Protein AF-A0A0S8H672-F1 (afdb_monomer_lite)

Radius of gyration: 29.14 Å; chains: 1; bounding box: 76×79×80 Å

Structure (mmCIF, N/CA/C/O backbone):
data_AF-A0A0S8H672-F1
#
_entry.id   AF-A0A0S8H672-F1
#
loop_
_atom_site.group_PDB
_atom_site.id
_atom_site.type_symbol
_atom_site.label_atom_id
_atom_site.label_alt_id
_atom_site.label_comp_id
_atom_site.label_asym_id
_atom_site.label_entity_id
_atom_site.label_seq_id
_atom_site.pdbx_PDB_ins_code
_atom_site.Cartn_x
_atom_site.Cartn_y
_atom_site.Cartn_z
_atom_site.occupancy
_atom_site.B_iso_or_equiv
_atom_site.auth_seq_id
_atom_site.auth_comp_id
_atom_site.auth_asym_id
_atom_site.auth_atom_id
_atom_site.pdbx_PDB_model_num
ATOM 1 N N . MET A 1 1 ? 15.159 11.399 25.219 1.00 28.72 1 MET A N 1
ATOM 2 C CA . MET A 1 1 ? 16.149 10.477 24.614 1.00 28.72 1 MET A CA 1
ATOM 3 C C . MET A 1 1 ? 15.886 10.415 23.116 1.00 28.72 1 MET A C 1
ATOM 5 O O . MET A 1 1 ? 14.732 10.314 22.728 1.00 28.72 1 MET A O 1
ATOM 9 N N . ARG A 1 2 ? 16.930 10.600 22.300 1.00 25.08 2 ARG A N 1
ATOM 10 C CA . ARG A 1 2 ? 16.880 10.830 20.846 1.00 25.08 2 ARG A CA 1
ATOM 11 C C . ARG A 1 2 ? 16.118 9.716 20.105 1.00 25.08 2 ARG A C 1
ATOM 13 O O . ARG A 1 2 ? 16.640 8.618 19.956 1.00 25.08 2 ARG A O 1
ATOM 20 N N . MET A 1 3 ? 14.916 10.017 19.610 1.00 24.41 3 MET A N 1
ATOM 21 C CA . MET A 1 3 ? 14.228 9.222 18.587 1.00 24.41 3 MET A CA 1
ATOM 22 C C . MET A 1 3 ? 14.785 9.607 17.212 1.00 24.41 3 MET A C 1
ATOM 24 O O . MET A 1 3 ? 14.234 10.435 16.498 1.00 24.41 3 MET A O 1
ATOM 28 N N . GLN A 1 4 ? 15.927 9.026 16.864 1.00 28.67 4 GLN A N 1
ATOM 29 C CA . GLN A 1 4 ? 16.431 8.972 15.495 1.00 28.67 4 GLN A CA 1
ATOM 30 C C . GLN A 1 4 ? 16.804 7.519 15.235 1.00 28.67 4 GLN A C 1
ATOM 32 O O . GLN A 1 4 ? 17.829 7.059 15.732 1.00 28.67 4 GLN A O 1
ATOM 37 N N . LYS A 1 5 ? 15.898 6.819 14.542 1.00 26.94 5 LYS A N 1
ATOM 38 C CA . LYS A 1 5 ? 16.051 5.577 13.754 1.00 26.94 5 LYS A CA 1
ATOM 39 C C . LYS A 1 5 ? 14.657 4.971 13.547 1.00 26.94 5 LYS A C 1
ATOM 41 O O . LYS A 1 5 ? 14.319 3.920 14.072 1.00 26.94 5 LYS A O 1
ATOM 46 N N . ALA A 1 6 ? 13.826 5.697 12.804 1.00 26.77 6 ALA A N 1
ATOM 47 C CA . ALA A 1 6 ? 12.660 5.133 12.140 1.00 26.77 6 ALA A CA 1
ATOM 48 C C . ALA A 1 6 ? 13.137 4.645 10.764 1.00 26.77 6 ALA A C 1
ATOM 50 O O . ALA A 1 6 ? 13.127 5.408 9.804 1.00 26.77 6 ALA A O 1
ATOM 51 N N . SER A 1 7 ? 13.646 3.413 10.686 1.00 28.58 7 SER A N 1
ATOM 52 C CA . SER A 1 7 ? 14.199 2.854 9.438 1.00 28.58 7 SER A CA 1
ATOM 53 C C . SER A 1 7 ? 13.445 1.635 8.904 1.00 28.58 7 SER A C 1
ATOM 55 O O . SER A 1 7 ? 13.837 1.100 7.876 1.00 28.58 7 SER A O 1
ATOM 57 N N . SER A 1 8 ? 12.308 1.264 9.496 1.00 30.06 8 SER A N 1
ATOM 58 C CA . SER A 1 8 ? 11.594 0.029 9.116 1.00 30.06 8 SER A CA 1
ATOM 59 C C . SER A 1 8 ? 10.226 0.281 8.453 1.00 30.06 8 SER A C 1
ATOM 61 O O . SER A 1 8 ? 9.595 -0.644 7.959 1.00 30.06 8 SER A O 1
ATOM 63 N N . VAL A 1 9 ? 9.798 1.549 8.339 1.00 31.06 9 VAL A N 1
ATOM 64 C CA . VAL A 1 9 ? 8.603 1.978 7.564 1.00 31.06 9 VAL A CA 1
ATOM 65 C C . VAL A 1 9 ? 8.973 2.415 6.132 1.00 31.06 9 VAL A C 1
ATOM 67 O O . VAL A 1 9 ? 8.124 2.504 5.249 1.00 31.06 9 VAL A O 1
ATOM 70 N N . VAL A 1 10 ? 10.266 2.609 5.854 1.00 30.55 10 VAL A N 1
ATOM 71 C CA . VAL A 1 10 ? 10.772 3.044 4.539 1.00 30.55 10 VAL A CA 1
ATOM 72 C C . VAL A 1 10 ? 10.743 1.912 3.499 1.00 30.55 10 VAL A C 1
ATOM 74 O O . VAL A 1 10 ? 10.696 2.189 2.305 1.00 30.55 10 VAL A O 1
ATOM 77 N N . ALA A 1 11 ? 10.667 0.642 3.910 1.00 30.78 11 ALA A N 1
ATOM 78 C CA . ALA A 1 11 ? 10.618 -0.488 2.975 1.00 30.78 11 ALA A CA 1
ATOM 79 C C . ALA A 1 11 ? 9.324 -0.531 2.132 1.00 30.78 11 ALA A C 1
ATOM 81 O O . ALA A 1 11 ? 9.366 -0.932 0.972 1.00 30.78 11 ALA A O 1
ATOM 82 N N . LEU A 1 12 ? 8.194 -0.034 2.657 1.00 31.06 12 LEU A N 1
ATOM 83 C CA . LEU A 1 12 ? 6.953 0.101 1.878 1.00 31.06 12 LEU A CA 1
ATOM 84 C C . LEU A 1 12 ? 6.948 1.372 1.004 1.00 31.06 12 LEU A C 1
ATOM 86 O O . LEU A 1 12 ? 6.352 1.389 -0.072 1.00 31.06 12 LEU A O 1
ATOM 90 N N . ALA A 1 13 ? 7.662 2.420 1.433 1.00 31.25 13 ALA A N 1
ATOM 91 C CA . ALA A 1 13 ? 7.857 3.646 0.657 1.00 31.25 13 ALA A CA 1
ATOM 92 C C . ALA A 1 13 ? 8.843 3.452 -0.514 1.00 31.25 13 ALA A C 1
ATOM 94 O O . ALA A 1 13 ? 8.677 4.075 -1.560 1.00 31.25 13 ALA A O 1
ATOM 95 N N . LEU A 1 14 ? 9.813 2.537 -0.394 1.00 30.39 14 LEU A N 1
ATOM 96 C CA . LEU A 1 14 ? 10.769 2.198 -1.458 1.00 30.39 14 LEU A CA 1
ATOM 97 C C . LEU A 1 14 ? 10.121 1.484 -2.655 1.00 30.39 14 LEU A C 1
ATOM 99 O O . LEU A 1 14 ? 10.586 1.657 -3.777 1.00 30.39 14 LEU A O 1
ATOM 103 N N . LEU A 1 15 ? 9.002 0.781 -2.455 1.00 32.16 15 LEU A N 1
ATOM 104 C CA . LEU A 1 15 ? 8.189 0.245 -3.558 1.00 32.16 15 LEU A CA 1
ATOM 105 C C . LEU A 1 15 ? 7.311 1.315 -4.237 1.00 32.16 15 LEU A C 1
ATOM 107 O O . LEU A 1 15 ? 6.852 1.103 -5.355 1.00 32.16 15 LEU A O 1
ATOM 111 N N . CYS A 1 16 ? 7.117 2.481 -3.611 1.00 34.00 16 CYS A N 1
ATOM 112 C CA . CYS A 1 16 ? 6.387 3.618 -4.190 1.00 34.00 16 CYS A CA 1
ATOM 113 C C . CYS A 1 16 ? 7.306 4.693 -4.806 1.00 34.00 16 CYS A C 1
ATOM 115 O O . CYS A 1 16 ? 6.814 5.595 -5.476 1.00 34.00 16 CYS A O 1
ATOM 117 N N . GLY A 1 17 ? 8.622 4.624 -4.574 1.00 28.02 17 GLY A N 1
ATOM 118 C CA . GLY A 1 17 ? 9.582 5.677 -4.928 1.00 28.02 17 GLY A CA 1
ATOM 119 C C . GLY A 1 17 ? 10.300 5.527 -6.274 1.00 28.02 17 GLY A C 1
ATOM 120 O O . GLY A 1 17 ? 11.061 6.414 -6.640 1.00 28.02 17 GLY A O 1
ATOM 121 N N . LEU A 1 18 ? 10.076 4.452 -7.038 1.00 29.38 18 LEU A N 1
ATOM 122 C CA . LEU A 1 18 ? 10.792 4.193 -8.302 1.00 29.38 18 LEU A CA 1
ATOM 123 C C . LEU A 1 18 ? 10.146 4.824 -9.555 1.00 29.38 18 LEU A C 1
ATOM 125 O O . LEU A 1 18 ? 10.387 4.370 -10.669 1.00 29.38 18 LEU A O 1
ATOM 129 N N . ALA A 1 19 ? 9.359 5.892 -9.390 1.00 28.72 19 ALA A N 1
ATOM 130 C CA . ALA A 1 19 ? 8.802 6.674 -10.503 1.00 28.72 19 ALA A CA 1
ATOM 131 C C . ALA A 1 19 ? 9.090 8.191 -10.418 1.00 28.72 19 ALA A C 1
ATOM 133 O O . ALA A 1 19 ? 8.536 8.962 -11.197 1.00 28.72 19 ALA A O 1
ATOM 134 N N . GLY A 1 20 ? 9.958 8.634 -9.500 1.00 25.09 20 GLY A N 1
ATOM 135 C CA . GLY A 1 20 ? 10.410 10.027 -9.412 1.00 25.09 20 GLY A CA 1
ATOM 136 C C . GLY A 1 20 ? 11.846 10.168 -9.906 1.00 25.09 20 GLY A C 1
ATOM 137 O O . GLY A 1 20 ? 12.771 9.738 -9.221 1.00 25.09 20 GLY A O 1
ATOM 138 N N . GLY A 1 21 ? 12.028 10.745 -11.094 1.00 28.02 21 GLY A N 1
ATOM 139 C CA . GLY A 1 21 ? 13.338 11.014 -11.682 1.00 28.02 21 GLY A CA 1
ATOM 140 C C . GLY A 1 21 ? 14.219 11.873 -10.772 1.00 28.02 21 GLY A C 1
ATOM 141 O O . GLY A 1 21 ? 13.810 12.938 -10.316 1.00 28.02 21 GLY A O 1
ATOM 142 N N . GLN A 1 22 ? 15.441 11.404 -10.526 1.00 27.23 22 GLN A N 1
ATOM 143 C CA . GLN A 1 22 ? 16.529 12.246 -10.052 1.00 27.23 22 GLN A CA 1
ATOM 144 C C . GLN A 1 22 ? 17.250 12.827 -11.267 1.00 27.23 22 GLN A C 1
ATOM 146 O O . GLN A 1 22 ? 18.021 12.138 -11.934 1.00 27.23 22 GLN A O 1
ATOM 151 N N . ASP A 1 23 ? 16.999 14.111 -11.516 1.00 29.48 23 ASP A N 1
ATOM 152 C CA . ASP A 1 23 ? 17.956 15.005 -12.158 1.00 29.48 23 ASP A CA 1
ATOM 153 C C . ASP A 1 23 ? 19.240 15.018 -11.318 1.00 29.48 23 ASP A C 1
ATOM 155 O O . ASP A 1 23 ? 19.318 15.653 -10.265 1.00 29.48 23 ASP A O 1
ATOM 159 N N . SER A 1 24 ? 20.264 14.303 -11.772 1.00 27.77 24 SER A N 1
ATOM 160 C CA . SER A 1 24 ? 21.638 14.495 -11.313 1.00 27.77 24 SER A CA 1
ATOM 161 C C . SER A 1 24 ? 22.347 15.437 -12.282 1.00 27.77 24 SER A C 1
ATOM 163 O O . SER A 1 24 ? 23.040 15.007 -13.205 1.00 27.77 24 SER A O 1
ATOM 165 N N . GLY A 1 25 ? 22.130 16.735 -12.074 1.00 24.47 25 GLY A N 1
ATOM 166 C CA . GLY A 1 25 ? 22.915 17.804 -12.674 1.00 24.47 25 GLY A CA 1
ATOM 167 C C . GLY A 1 25 ? 24.173 18.106 -11.853 1.00 24.47 25 GLY A C 1
ATOM 168 O O . GLY A 1 25 ? 24.084 18.429 -10.673 1.00 24.47 25 GLY A O 1
ATOM 169 N N . SER A 1 26 ? 25.315 18.066 -12.542 1.00 27.11 26 SER A N 1
ATOM 170 C CA . SER A 1 26 ? 26.520 18.881 -12.314 1.00 27.11 26 SER A CA 1
ATOM 171 C C . SER A 1 26 ? 27.453 18.553 -11.136 1.00 27.11 26 SER A C 1
ATOM 173 O O . SER A 1 26 ? 27.252 18.985 -10.005 1.00 27.11 26 SER A O 1
ATOM 175 N N . ALA A 1 27 ? 28.608 17.969 -11.477 1.00 25.80 27 ALA A N 1
ATOM 176 C CA . ALA A 1 27 ? 29.898 18.315 -10.873 1.00 25.80 27 ALA A CA 1
ATOM 177 C C . ALA A 1 27 ? 30.955 18.518 -11.995 1.00 25.80 27 ALA A C 1
ATOM 179 O O . ALA A 1 27 ? 30.820 17.896 -13.051 1.00 25.80 27 ALA A O 1
ATOM 180 N N . PRO A 1 28 ? 31.939 19.427 -11.822 1.00 30.47 28 PRO A N 1
ATOM 181 C CA . PRO A 1 28 ? 32.662 20.104 -12.911 1.00 30.47 28 PRO A CA 1
ATOM 182 C C . PRO A 1 28 ? 33.992 19.416 -13.314 1.00 30.47 28 PRO A C 1
ATOM 184 O O . PRO A 1 28 ? 34.396 18.452 -12.663 1.00 30.47 28 PRO A O 1
ATOM 187 N N . PRO A 1 29 ? 34.673 19.879 -14.391 1.00 33.38 29 PRO A N 1
ATOM 188 C CA . PRO A 1 29 ? 35.796 19.175 -15.013 1.00 33.38 29 PRO A CA 1
ATOM 189 C C . PRO A 1 29 ? 37.156 19.577 -14.416 1.00 33.38 29 PRO A C 1
ATOM 191 O O . PRO A 1 29 ? 37.365 20.739 -14.077 1.00 33.38 29 PRO A O 1
ATOM 194 N N . GLY A 1 30 ? 38.104 18.636 -14.360 1.00 24.89 30 GLY A N 1
ATOM 195 C CA . GLY A 1 30 ? 39.499 18.926 -14.015 1.00 24.89 30 GLY A CA 1
ATOM 196 C C . GLY A 1 30 ? 40.423 17.700 -14.008 1.00 24.89 30 GLY A C 1
ATOM 197 O O . GLY A 1 30 ? 40.292 16.843 -13.147 1.00 24.89 30 GLY A O 1
ATOM 198 N N . GLU A 1 31 ? 41.352 17.692 -14.970 1.00 24.94 31 GLU A N 1
ATOM 199 C CA . GLU A 1 31 ? 42.704 17.091 -14.978 1.00 24.94 31 GLU A CA 1
ATOM 200 C C . GLU A 1 31 ? 42.960 15.560 -15.009 1.00 24.94 31 GLU A C 1
ATOM 202 O O . GLU A 1 31 ? 42.939 14.834 -14.021 1.00 24.94 31 GLU A O 1
ATOM 207 N N . VAL A 1 32 ? 43.301 15.136 -16.235 1.00 32.47 32 VAL A N 1
ATOM 208 C CA . VAL A 1 32 ? 44.348 14.203 -16.716 1.00 32.47 32 VAL A CA 1
ATOM 209 C C . VAL A 1 32 ? 45.431 13.794 -15.689 1.00 32.47 32 VAL A C 1
ATOM 211 O O . VAL A 1 32 ? 46.043 14.665 -15.089 1.00 32.47 32 VAL A O 1
ATOM 214 N N . ASP A 1 33 ? 45.798 12.505 -15.577 1.00 29.14 33 ASP A N 1
ATOM 215 C CA . ASP A 1 33 ? 46.875 11.907 -16.394 1.00 29.14 33 ASP A CA 1
ATOM 216 C C . ASP A 1 33 ? 47.097 10.385 -16.170 1.00 29.14 33 ASP A C 1
ATOM 218 O O . ASP A 1 33 ? 46.909 9.843 -15.086 1.00 29.14 33 ASP A O 1
ATOM 222 N N . ARG A 1 34 ? 47.501 9.735 -17.272 1.00 30.12 34 ARG A N 1
ATOM 223 C CA . ARG A 1 34 ? 48.194 8.442 -17.497 1.00 30.12 34 ARG A CA 1
ATOM 224 C C . ARG A 1 34 ? 48.253 7.352 -16.410 1.00 30.12 34 ARG A C 1
ATOM 226 O O . ARG A 1 34 ? 48.896 7.523 -15.388 1.00 30.12 34 ARG A O 1
ATOM 233 N N . LEU A 1 35 ? 47.898 6.126 -16.825 1.00 26.47 35 LEU A N 1
ATOM 234 C CA . LEU A 1 35 ? 48.837 4.987 -16.912 1.00 26.47 35 LEU A CA 1
ATOM 235 C C . LEU A 1 35 ? 48.327 3.947 -17.935 1.00 26.47 35 LEU A C 1
ATOM 237 O O . LEU A 1 35 ? 47.276 3.334 -17.769 1.00 26.47 35 LEU A O 1
ATOM 241 N N . SER A 1 36 ? 49.093 3.765 -19.013 1.00 31.73 36 SER A N 1
ATOM 242 C CA . SER A 1 36 ? 48.968 2.650 -19.961 1.00 31.73 36 SER A CA 1
ATOM 243 C C . SER A 1 36 ? 49.728 1.436 -19.437 1.00 31.73 36 SER A C 1
ATOM 245 O O . SER A 1 36 ? 50.898 1.587 -19.102 1.00 31.73 36 SER A O 1
ATOM 247 N N . ALA A 1 37 ? 49.124 0.244 -19.477 1.00 25.58 37 ALA A N 1
ATOM 248 C CA . ALA A 1 37 ? 49.818 -1.004 -19.819 1.00 25.58 37 ALA A CA 1
ATOM 249 C C . ALA A 1 37 ? 48.833 -2.180 -19.962 1.00 25.58 37 ALA A C 1
ATOM 251 O O . ALA A 1 37 ? 48.172 -2.573 -19.010 1.00 25.58 37 ALA A O 1
ATOM 252 N N . GLY A 1 38 ? 48.805 -2.768 -21.161 1.00 28.16 38 GLY A N 1
ATOM 253 C CA . GLY A 1 38 ? 48.769 -4.221 -21.354 1.00 28.16 38 GLY A CA 1
ATOM 254 C C . GLY A 1 38 ? 47.639 -5.017 -20.702 1.00 28.16 38 GLY A C 1
ATOM 255 O O . GLY A 1 38 ? 47.850 -5.706 -19.713 1.00 28.16 38 GLY A O 1
ATOM 256 N N . GLY A 1 39 ? 46.485 -5.060 -21.359 1.00 23.67 39 GLY A N 1
ATOM 257 C CA . GLY A 1 39 ? 45.482 -6.086 -21.105 1.00 23.67 39 GLY A CA 1
ATOM 258 C C . GLY A 1 39 ? 44.411 -6.034 -22.176 1.00 23.67 39 GLY A C 1
ATOM 259 O O . GLY A 1 39 ? 43.498 -5.221 -22.088 1.00 23.67 39 GLY A O 1
ATOM 260 N N . ARG A 1 40 ? 44.519 -6.882 -23.210 1.00 29.31 40 ARG A N 1
ATOM 261 C CA . ARG A 1 40 ? 43.360 -7.182 -24.064 1.00 29.31 40 ARG A CA 1
ATOM 262 C C . ARG A 1 40 ? 42.217 -7.572 -23.119 1.00 29.31 40 ARG A C 1
ATOM 264 O O . ARG A 1 40 ? 42.432 -8.506 -22.343 1.00 29.31 40 ARG A O 1
ATOM 271 N N . PRO A 1 41 ? 41.045 -6.913 -23.147 1.00 30.88 41 PRO A N 1
ATOM 272 C CA . PRO A 1 41 ? 39.914 -7.419 -22.398 1.00 30.88 41 PRO A CA 1
ATOM 273 C C . PRO A 1 41 ? 39.587 -8.775 -23.013 1.00 30.88 41 PRO A C 1
ATOM 275 O O . PRO A 1 41 ? 39.188 -8.868 -24.174 1.00 30.88 41 PRO A O 1
ATOM 278 N N . GLN A 1 42 ? 39.864 -9.838 -22.257 1.00 30.09 42 GLN A N 1
ATOM 279 C CA . GLN A 1 42 ? 39.342 -11.153 -22.568 1.00 30.09 42 GLN A CA 1
ATOM 280 C C . GLN A 1 42 ? 37.836 -10.987 -22.731 1.00 30.09 42 GLN A C 1
ATOM 282 O O . GLN A 1 42 ? 37.160 -10.426 -21.868 1.00 30.09 42 GLN A O 1
ATOM 287 N N . SER A 1 43 ? 37.348 -11.419 -23.882 1.00 35.69 43 SER A N 1
ATOM 288 C CA . SER A 1 43 ? 35.945 -11.533 -24.224 1.00 35.69 43 SER A CA 1
ATOM 289 C C . SER A 1 43 ? 35.261 -12.425 -23.189 1.00 35.69 43 SER A C 1
ATOM 291 O O . SER A 1 43 ? 35.202 -13.644 -23.328 1.00 35.69 43 SER A O 1
ATOM 293 N N . ALA A 1 44 ? 34.756 -11.809 -22.120 1.00 30.22 44 ALA A N 1
ATOM 294 C CA . ALA A 1 44 ? 33.753 -12.427 -21.275 1.00 30.22 44 ALA A CA 1
ATOM 295 C C . ALA A 1 44 ? 32.525 -12.716 -22.158 1.00 30.22 44 ALA A C 1
ATOM 297 O O . ALA A 1 44 ? 32.170 -11.875 -22.992 1.00 30.22 44 ALA A O 1
ATOM 298 N N . PRO A 1 45 ? 31.879 -13.886 -22.029 1.00 36.41 45 PRO A N 1
ATOM 299 C CA . PRO A 1 45 ? 30.733 -14.221 -22.859 1.00 36.41 45 PRO A CA 1
ATOM 300 C C . PRO A 1 45 ? 29.618 -13.196 -22.616 1.00 36.41 45 PRO A C 1
ATOM 302 O O . PRO A 1 45 ? 29.119 -13.038 -21.503 1.00 36.41 45 PRO A O 1
ATOM 305 N N . ALA A 1 46 ? 29.240 -12.483 -23.677 1.00 45.28 46 ALA A N 1
ATOM 306 C CA . ALA A 1 46 ? 28.305 -11.359 -23.675 1.00 45.28 46 ALA A CA 1
ATOM 307 C C . ALA A 1 46 ? 26.824 -11.766 -23.482 1.00 45.28 46 ALA A C 1
ATOM 309 O O . ALA A 1 46 ? 25.934 -11.143 -24.053 1.00 45.28 46 ALA A O 1
ATOM 310 N N . SER A 1 47 ? 26.529 -12.800 -22.688 1.00 45.53 47 SER A N 1
ATOM 311 C CA . SER A 1 47 ? 25.169 -13.347 -22.541 1.00 45.53 47 SER A CA 1
ATOM 312 C C . SER A 1 47 ? 24.576 -13.296 -21.128 1.00 45.53 47 SER A C 1
ATOM 314 O O . SER A 1 47 ? 23.401 -13.608 -20.970 1.00 45.53 47 SER A O 1
ATOM 316 N N . GLN A 1 48 ? 25.315 -12.873 -20.093 1.00 47.91 48 GLN A N 1
ATOM 317 C CA . GLN A 1 48 ? 24.831 -12.962 -18.700 1.00 47.91 48 GLN A CA 1
ATOM 318 C C . GLN A 1 48 ? 24.290 -11.696 -17.992 1.00 47.91 48 GLN A C 1
ATOM 320 O O . GLN A 1 48 ? 23.555 -11.881 -17.020 1.00 47.91 48 GLN A O 1
ATOM 325 N N . PRO A 1 49 ? 24.534 -10.432 -18.406 1.00 60.66 49 PRO A N 1
ATOM 326 C CA . PRO A 1 49 ? 24.036 -9.294 -17.622 1.00 60.66 49 PRO A CA 1
ATOM 327 C C . PRO A 1 49 ? 22.505 -9.150 -17.672 1.00 60.66 49 PRO A C 1
ATOM 329 O O . PRO A 1 49 ? 21.900 -8.688 -16.708 1.00 60.66 49 PRO A O 1
ATOM 332 N N . TRP A 1 50 ? 21.869 -9.597 -18.759 1.00 59.53 50 TRP A N 1
ATOM 333 C CA . TRP A 1 50 ? 20.424 -9.453 -18.965 1.00 59.53 50 TRP A CA 1
ATOM 334 C C . TRP A 1 50 ? 19.606 -10.533 -18.252 1.00 59.53 50 TRP A C 1
ATOM 336 O O . TRP A 1 50 ? 18.624 -10.202 -17.597 1.00 59.53 50 TRP A O 1
ATOM 346 N N . ALA A 1 51 ? 20.034 -11.799 -18.283 1.00 65.69 51 ALA A N 1
ATOM 347 C CA . ALA A 1 51 ? 19.362 -12.868 -17.538 1.00 65.69 51 ALA A CA 1
ATOM 348 C C . ALA A 1 51 ? 19.403 -12.619 -16.018 1.00 65.69 51 ALA A C 1
ATOM 350 O O . ALA A 1 51 ? 18.388 -12.756 -15.341 1.00 65.69 51 ALA A O 1
ATOM 351 N N . ALA A 1 52 ? 20.538 -12.146 -15.489 1.00 70.31 52 ALA A N 1
ATOM 352 C CA . ALA A 1 52 ? 20.656 -11.786 -14.077 1.00 70.31 52 ALA A CA 1
ATOM 353 C C . ALA A 1 52 ? 19.793 -10.565 -13.698 1.00 70.31 52 ALA A C 1
ATOM 355 O O . ALA A 1 52 ? 19.192 -10.542 -12.625 1.00 70.31 52 ALA A O 1
ATOM 356 N N . ALA A 1 53 ? 19.697 -9.556 -14.574 1.00 66.81 53 ALA A N 1
ATOM 357 C CA . ALA A 1 53 ? 18.813 -8.406 -14.367 1.00 66.81 53 ALA A CA 1
ATOM 358 C C . ALA A 1 53 ? 17.328 -8.805 -14.402 1.00 66.81 53 ALA A C 1
ATOM 360 O O . ALA A 1 53 ? 16.555 -8.342 -13.562 1.00 66.81 53 ALA A O 1
ATOM 361 N N . ARG A 1 54 ? 16.948 -9.708 -15.318 1.00 70.56 54 ARG A N 1
ATOM 362 C CA . ARG A 1 54 ? 15.614 -10.312 -15.389 1.00 70.56 54 ARG A CA 1
ATOM 363 C C . ARG A 1 54 ? 15.267 -11.033 -14.095 1.00 70.56 54 ARG A C 1
ATOM 365 O O . ARG A 1 54 ? 14.229 -10.754 -13.505 1.00 70.56 54 ARG A O 1
ATOM 372 N N . ASP A 1 55 ? 16.130 -11.944 -13.660 1.00 74.38 55 ASP A N 1
ATOM 373 C CA . ASP A 1 55 ? 15.870 -12.780 -12.491 1.00 74.38 55 ASP A CA 1
ATOM 374 C C . ASP A 1 55 ? 15.782 -11.924 -11.223 1.00 74.38 55 ASP A C 1
ATOM 376 O O . ASP A 1 55 ? 14.883 -12.124 -10.414 1.00 74.38 55 ASP A O 1
ATOM 380 N N . LYS A 1 56 ? 16.615 -10.882 -11.111 1.00 73.81 56 LYS A N 1
ATOM 381 C CA . LYS A 1 56 ? 16.538 -9.899 -10.023 1.00 73.81 56 LYS A CA 1
ATOM 382 C C . LYS A 1 56 ? 15.248 -9.074 -10.052 1.00 73.81 56 LYS A C 1
ATOM 384 O O . LYS A 1 56 ? 14.658 -8.835 -9.001 1.00 73.81 56 LYS A O 1
ATOM 389 N N . LEU A 1 57 ? 14.797 -8.635 -11.230 1.00 70.62 57 LEU A N 1
ATOM 390 C CA . LEU A 1 57 ? 13.524 -7.921 -11.381 1.00 70.62 57 LEU A CA 1
ATOM 391 C C . LEU A 1 57 ? 12.346 -8.822 -10.984 1.00 70.62 57 LEU A C 1
ATOM 393 O O . LEU A 1 57 ? 11.470 -8.399 -10.230 1.00 70.62 57 LEU A O 1
ATOM 397 N N . LEU A 1 58 ? 12.342 -10.071 -11.457 1.00 71.81 58 LEU A N 1
ATOM 398 C CA . LEU A 1 58 ? 11.317 -11.053 -11.115 1.00 71.81 58 LEU A CA 1
ATOM 399 C C . LEU A 1 58 ? 11.336 -11.379 -9.624 1.00 71.81 58 LEU A C 1
ATOM 401 O O . LEU A 1 58 ? 10.272 -11.408 -9.019 1.00 71.81 58 LEU A O 1
ATOM 405 N N . GLU A 1 59 ? 12.505 -11.556 -9.009 1.00 78.25 59 GLU A N 1
ATOM 406 C CA . GLU A 1 59 ? 12.642 -11.764 -7.565 1.00 78.25 59 GLU A CA 1
ATOM 407 C C . GLU A 1 59 ? 12.033 -10.593 -6.780 1.00 78.25 59 GLU A C 1
ATOM 409 O O . GLU A 1 59 ? 11.173 -10.805 -5.926 1.00 78.25 59 GLU A O 1
ATOM 414 N N . GLN A 1 60 ? 12.402 -9.351 -7.115 1.00 69.31 60 GLN A N 1
ATOM 415 C CA . GLN A 1 60 ? 11.908 -8.151 -6.430 1.00 69.31 60 GLN A CA 1
ATOM 416 C C . GLN A 1 60 ? 10.391 -7.979 -6.548 1.00 69.31 60 GLN A C 1
ATOM 418 O O . GLN A 1 60 ? 9.730 -7.631 -5.568 1.00 69.31 60 GLN A O 1
ATOM 423 N N . LEU A 1 61 ? 9.831 -8.236 -7.730 1.00 67.06 61 LEU A N 1
ATOM 424 C CA . LEU A 1 61 ? 8.393 -8.127 -7.960 1.00 67.06 61 LEU A CA 1
ATOM 425 C C . LEU A 1 61 ? 7.627 -9.311 -7.346 1.00 67.06 61 LEU A C 1
ATOM 427 O O . LEU A 1 61 ? 6.503 -9.138 -6.881 1.00 67.06 61 LEU A O 1
ATOM 431 N N . SER A 1 62 ? 8.235 -10.497 -7.260 1.00 68.62 62 SER A N 1
ATOM 432 C CA . SER A 1 62 ? 7.582 -11.711 -6.749 1.00 68.62 62 SER A CA 1
ATOM 433 C C . SER A 1 62 ? 7.285 -11.670 -5.252 1.00 68.62 62 SER A C 1
ATOM 435 O O . SER A 1 62 ? 6.322 -12.302 -4.820 1.00 68.62 62 SER A O 1
ATOM 437 N N . LEU A 1 63 ? 8.031 -10.890 -4.462 1.00 65.56 63 LEU A N 1
ATOM 438 C CA . LEU A 1 63 ? 7.856 -10.798 -3.001 1.00 65.56 63 LEU A CA 1
ATOM 439 C C . LEU A 1 63 ? 6.455 -10.326 -2.566 1.00 65.56 63 LEU A C 1
ATOM 441 O O . LEU A 1 63 ? 6.043 -10.583 -1.436 1.00 65.56 63 LEU A O 1
ATOM 445 N N . SER A 1 64 ? 5.709 -9.670 -3.458 1.00 65.38 64 SER A N 1
ATOM 446 C CA . SER A 1 64 ? 4.388 -9.105 -3.153 1.00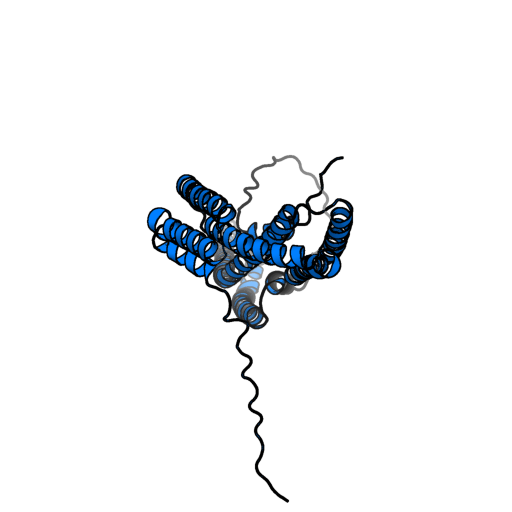 65.38 64 SER A CA 1
ATOM 447 C C . SER A 1 64 ? 3.242 -9.725 -3.962 1.00 65.38 64 SER A C 1
ATOM 449 O O . SER A 1 64 ? 2.080 -9.535 -3.605 1.00 65.38 64 SER A O 1
ATOM 451 N N . LEU A 1 65 ? 3.530 -10.518 -4.997 1.00 69.69 65 LEU A N 1
ATOM 452 C CA . LEU A 1 65 ? 2.533 -11.037 -5.946 1.00 69.69 65 LEU A CA 1
ATOM 453 C C . LEU A 1 65 ? 2.033 -12.446 -5.586 1.00 69.69 65 LEU A C 1
ATOM 455 O O . LEU A 1 65 ? 2.634 -13.131 -4.755 1.00 69.69 65 LEU A O 1
ATOM 459 N N . THR A 1 66 ? 0.898 -12.867 -6.154 1.00 72.62 66 THR A N 1
ATOM 460 C CA . THR A 1 66 ? 0.443 -14.274 -6.090 1.00 72.62 66 THR A CA 1
ATOM 461 C C . THR A 1 66 ? 1.202 -15.142 -7.104 1.00 72.62 66 THR A C 1
ATOM 463 O O . THR A 1 66 ? 1.744 -14.594 -8.066 1.00 72.62 66 THR A O 1
ATOM 466 N N . PRO A 1 67 ? 1.234 -16.480 -6.951 1.00 77.06 67 PRO A N 1
ATOM 467 C CA . PRO A 1 67 ? 1.885 -17.368 -7.920 1.00 77.06 67 PRO A CA 1
ATOM 468 C C . PRO A 1 67 ? 1.387 -17.180 -9.364 1.00 77.06 67 PRO A C 1
ATOM 470 O O . PRO A 1 67 ? 2.180 -17.177 -10.303 1.00 77.06 67 PRO A O 1
ATOM 473 N N . GLU A 1 68 ? 0.088 -16.950 -9.555 1.00 74.50 68 GLU A N 1
ATOM 474 C CA . GLU A 1 68 ? -0.514 -16.712 -10.872 1.00 74.50 68 GLU A CA 1
ATOM 475 C C . GLU A 1 68 ? -0.041 -15.385 -11.474 1.00 74.50 68 GLU A C 1
ATOM 477 O O . GLU A 1 68 ? 0.316 -15.317 -12.651 1.00 74.50 68 GLU A O 1
ATOM 482 N N . GLN A 1 69 ? 0.013 -14.330 -10.658 1.00 72.06 69 GLN A N 1
ATOM 483 C CA . GLN A 1 69 ? 0.512 -13.020 -11.073 1.00 72.06 69 GLN A CA 1
ATOM 484 C C . GLN A 1 69 ? 2.010 -13.064 -11.391 1.00 72.06 69 GLN A C 1
ATOM 486 O O . GLN A 1 69 ? 2.450 -12.455 -12.364 1.00 72.06 69 GLN A O 1
ATOM 491 N N . GLN A 1 70 ? 2.791 -13.820 -10.615 1.00 75.12 70 GLN A N 1
ATOM 492 C CA . GLN A 1 70 ? 4.206 -14.067 -10.891 1.00 75.12 70 GLN A CA 1
ATOM 493 C C . GLN A 1 70 ? 4.391 -14.786 -12.231 1.00 75.12 70 GLN A C 1
ATOM 495 O O . GLN A 1 70 ? 5.261 -14.402 -13.009 1.00 75.12 70 GLN A O 1
ATOM 500 N N . ALA A 1 71 ? 3.564 -15.792 -12.534 1.00 81.12 71 ALA A N 1
ATOM 501 C CA . ALA A 1 71 ? 3.625 -16.515 -13.802 1.00 81.12 71 ALA A CA 1
ATOM 502 C C . ALA A 1 71 ? 3.293 -15.612 -15.002 1.00 81.12 71 ALA A C 1
ATOM 504 O O . ALA A 1 71 ? 4.021 -15.626 -15.996 1.00 81.12 71 ALA A O 1
ATOM 505 N N . GLN A 1 72 ? 2.245 -14.790 -14.895 1.00 75.88 72 GLN A N 1
ATOM 506 C CA . GLN A 1 72 ? 1.874 -13.819 -15.931 1.00 75.88 72 GLN A CA 1
ATOM 507 C C . GLN A 1 72 ? 2.969 -12.771 -16.151 1.00 75.88 72 GLN A C 1
ATOM 509 O O . GLN A 1 72 ? 3.382 -12.527 -17.285 1.00 75.88 72 GLN A O 1
ATOM 514 N N . LEU A 1 73 ? 3.485 -12.190 -15.066 1.00 75.69 73 LEU A N 1
ATOM 515 C CA . LEU A 1 73 ? 4.589 -11.239 -15.112 1.00 75.69 73 LEU A CA 1
ATOM 516 C C . LEU A 1 73 ? 5.831 -11.862 -15.760 1.00 75.69 73 LEU A C 1
ATOM 518 O O . LEU A 1 73 ? 6.453 -11.246 -16.622 1.00 75.69 73 LEU A O 1
ATOM 522 N N . ARG A 1 74 ? 6.170 -13.096 -15.379 1.00 82.56 74 ARG A N 1
ATOM 523 C CA . ARG A 1 74 ? 7.308 -13.826 -15.936 1.00 82.56 74 ARG A CA 1
ATOM 524 C C . ARG A 1 74 ? 7.168 -14.037 -17.437 1.00 82.56 74 ARG A C 1
ATOM 526 O O . ARG A 1 74 ? 8.112 -13.738 -18.153 1.00 82.56 74 ARG A O 1
ATOM 533 N N . GLN A 1 75 ? 6.005 -14.476 -17.918 1.00 82.69 75 GLN A N 1
ATOM 534 C CA . GLN A 1 75 ? 5.761 -14.644 -19.355 1.00 82.69 75 GLN A CA 1
ATOM 535 C C . GLN A 1 75 ? 5.925 -13.332 -20.129 1.00 82.69 75 GLN A C 1
ATOM 537 O O . GLN A 1 75 ? 6.551 -13.316 -21.187 1.00 82.69 75 GLN A O 1
ATOM 542 N N . LEU A 1 76 ? 5.391 -12.230 -19.594 1.00 74.25 76 LEU A N 1
ATOM 543 C CA . LEU A 1 76 ? 5.499 -10.912 -20.220 1.00 74.25 76 LEU A CA 1
ATOM 544 C C . LEU A 1 76 ? 6.952 -10.445 -20.282 1.00 74.25 76 LEU A C 1
ATOM 546 O O . LEU A 1 76 ? 7.419 -10.031 -21.339 1.00 74.25 76 LEU A O 1
ATOM 550 N N . VAL A 1 77 ? 7.678 -10.554 -19.170 1.00 79.00 77 VAL A N 1
ATOM 551 C CA . VAL A 1 77 ? 9.095 -10.198 -19.108 1.00 79.00 77 VAL A CA 1
ATOM 552 C C . VAL A 1 77 ? 9.903 -11.096 -20.052 1.00 79.00 77 VAL A C 1
ATOM 554 O O . VAL A 1 77 ? 10.628 -10.575 -20.893 1.00 79.00 77 VAL A O 1
ATOM 557 N N . ASP A 1 78 ? 9.736 -12.419 -20.005 1.00 83.25 78 ASP A N 1
ATOM 558 C CA . ASP A 1 78 ? 10.462 -13.362 -20.866 1.00 83.25 78 ASP A CA 1
ATOM 559 C C . ASP A 1 78 ? 10.247 -13.066 -22.363 1.00 83.25 78 ASP A C 1
ATOM 561 O O . ASP A 1 78 ? 11.215 -13.055 -23.123 1.00 83.25 78 ASP A O 1
ATOM 565 N N . ALA A 1 79 ? 9.021 -12.738 -22.789 1.00 82.12 79 ALA A N 1
ATOM 566 C CA . ALA A 1 79 ? 8.732 -12.384 -24.182 1.00 82.12 79 ALA A CA 1
ATOM 567 C C . ALA A 1 79 ? 9.485 -11.120 -24.643 1.00 82.12 79 ALA A C 1
ATOM 569 O O . ALA A 1 79 ? 10.044 -11.088 -25.742 1.00 82.12 79 ALA A O 1
ATOM 570 N N . GLN A 1 80 ? 9.541 -10.089 -23.795 1.00 76.62 80 GLN A N 1
ATOM 571 C CA . GLN A 1 80 ? 10.273 -8.853 -24.091 1.00 76.62 80 GLN A CA 1
ATOM 572 C C . GLN A 1 80 ? 11.792 -9.094 -24.118 1.00 76.62 80 GLN A C 1
ATOM 574 O O . GLN A 1 80 ? 12.495 -8.618 -25.010 1.00 76.62 80 GLN A O 1
ATOM 579 N N . TYR A 1 81 ? 12.309 -9.905 -23.194 1.00 78.19 81 TYR A N 1
ATOM 580 C CA . TYR A 1 81 ? 13.724 -10.277 -23.180 1.00 78.19 81 TYR A CA 1
ATOM 581 C C . TYR A 1 81 ? 14.119 -11.106 -24.407 1.00 78.19 81 TYR A C 1
ATOM 583 O O . TYR A 1 81 ? 15.171 -10.863 -24.998 1.00 78.19 81 TYR A O 1
ATOM 591 N N . GLN A 1 82 ? 13.261 -12.022 -24.855 1.00 84.19 82 GLN A N 1
ATOM 592 C CA . GLN A 1 82 ? 13.504 -12.795 -26.069 1.00 84.19 82 GLN A CA 1
ATOM 593 C C . GLN A 1 82 ? 13.585 -11.896 -27.315 1.00 84.19 82 GLN A C 1
ATOM 595 O O . GLN A 1 82 ? 14.414 -12.135 -28.194 1.00 84.19 82 GLN A O 1
ATOM 600 N N . ALA A 1 83 ? 12.785 -10.826 -27.386 1.00 80.44 83 ALA A N 1
ATOM 601 C CA . ALA A 1 83 ? 12.885 -9.837 -28.460 1.00 80.44 83 ALA A CA 1
ATOM 602 C C . ALA A 1 83 ? 14.242 -9.103 -28.452 1.00 80.44 83 ALA A C 1
ATOM 604 O O . ALA A 1 83 ? 14.848 -8.921 -29.511 1.00 80.44 83 ALA A O 1
ATOM 605 N N . ALA A 1 84 ? 14.755 -8.746 -27.269 1.00 79.88 84 ALA A N 1
ATOM 606 C CA . ALA A 1 84 ? 16.082 -8.147 -27.118 1.00 79.88 84 ALA A CA 1
ATOM 607 C C . ALA A 1 84 ? 17.203 -9.107 -27.548 1.00 79.88 84 ALA A C 1
ATOM 609 O O . ALA A 1 84 ? 18.097 -8.723 -28.304 1.00 79.88 84 ALA A O 1
ATOM 610 N N . GLU A 1 85 ? 17.141 -10.370 -27.112 1.00 84.00 85 GLU A N 1
ATOM 611 C CA . GLU A 1 85 ? 18.117 -11.391 -27.506 1.00 84.00 85 GLU A CA 1
ATOM 612 C C . GLU A 1 85 ? 18.127 -11.625 -29.016 1.00 84.00 85 GLU A C 1
ATOM 614 O O . GLU A 1 85 ? 19.199 -11.735 -29.614 1.00 84.00 85 GLU A O 1
ATOM 619 N N . ASN A 1 86 ? 16.951 -11.678 -29.645 1.00 87.12 86 ASN A N 1
ATOM 620 C CA . ASN A 1 86 ? 16.839 -11.845 -31.090 1.00 87.12 86 ASN A CA 1
ATOM 621 C C . ASN A 1 86 ? 17.509 -10.687 -31.837 1.00 87.12 86 ASN A C 1
ATOM 623 O O . ASN A 1 86 ? 18.252 -10.934 -32.785 1.00 87.12 86 ASN A O 1
ATOM 627 N N . TRP A 1 87 ? 17.319 -9.446 -31.380 1.00 86.81 87 TRP A N 1
ATOM 628 C CA . TRP A 1 87 ? 17.984 -8.283 -31.969 1.00 86.81 87 TRP A CA 1
ATOM 629 C C . TRP A 1 87 ? 19.508 -8.356 -31.827 1.00 86.81 87 TRP A C 1
ATOM 631 O O . TRP A 1 87 ? 20.228 -8.149 -32.803 1.00 86.81 87 TRP A O 1
ATOM 641 N N . ILE A 1 88 ? 20.010 -8.715 -30.638 1.00 84.50 88 ILE A N 1
ATOM 642 C CA . ILE A 1 88 ? 21.452 -8.888 -30.401 1.00 84.50 88 ILE A CA 1
ATOM 643 C C . ILE A 1 88 ? 22.004 -9.955 -31.349 1.00 84.50 88 ILE A C 1
ATOM 645 O O . ILE A 1 88 ? 22.991 -9.716 -32.036 1.00 84.50 88 ILE A O 1
ATOM 649 N N . ARG A 1 89 ? 21.349 -11.115 -31.461 1.00 86.81 89 ARG A N 1
ATOM 650 C CA . ARG A 1 89 ? 21.792 -12.179 -32.376 1.00 86.81 89 ARG A CA 1
ATOM 651 C C . ARG A 1 89 ? 21.812 -11.730 -33.838 1.00 86.81 89 ARG A C 1
ATOM 653 O O . ARG A 1 89 ? 22.695 -12.159 -34.574 1.00 86.81 89 ARG A O 1
ATOM 660 N N . GLN A 1 90 ? 20.870 -10.882 -34.249 1.00 89.69 90 GLN A N 1
ATOM 661 C CA . GLN A 1 90 ? 20.775 -10.382 -35.622 1.00 89.69 90 GLN A CA 1
ATOM 662 C C . GLN A 1 90 ? 21.838 -9.323 -35.946 1.00 89.69 90 GLN A C 1
ATOM 664 O O . GLN A 1 90 ? 22.432 -9.382 -37.019 1.00 89.69 90 GLN A O 1
ATOM 669 N N . HIS A 1 91 ? 22.115 -8.390 -35.029 1.00 87.88 91 HIS A N 1
ATOM 670 C CA . HIS A 1 91 ? 22.901 -7.186 -35.335 1.00 87.88 91 HIS A CA 1
ATOM 671 C C . HIS A 1 91 ? 24.260 -7.093 -34.631 1.00 87.88 91 HIS A C 1
ATOM 673 O O . HIS A 1 91 ? 25.059 -6.225 -34.975 1.00 87.88 91 HIS A O 1
ATOM 679 N N . GLN A 1 92 ? 24.580 -7.974 -33.676 1.00 85.88 92 GLN A N 1
ATOM 680 C CA . GLN A 1 92 ? 25.845 -7.894 -32.932 1.00 85.88 92 GLN A CA 1
ATOM 681 C C . GLN A 1 92 ? 27.065 -8.037 -33.846 1.00 85.88 92 GLN A C 1
ATOM 683 O O . GLN A 1 92 ? 28.009 -7.258 -33.741 1.00 85.88 92 GLN A O 1
ATOM 688 N N . LYS A 1 93 ? 27.028 -8.992 -34.782 1.00 90.94 93 LYS A N 1
ATOM 689 C CA . LYS A 1 93 ? 28.118 -9.180 -35.744 1.00 90.94 93 LYS A CA 1
ATOM 690 C C . LYS A 1 93 ? 28.286 -7.956 -36.647 1.00 90.94 93 LYS A C 1
ATOM 692 O O . LYS A 1 93 ? 29.403 -7.506 -36.850 1.00 90.94 93 LYS A O 1
ATOM 697 N N . GLU A 1 94 ? 27.182 -7.388 -37.130 1.00 90.25 94 GLU A N 1
ATOM 698 C CA . GLU A 1 94 ? 27.197 -6.176 -37.955 1.00 90.25 94 GLU A CA 1
ATOM 699 C C . GLU A 1 94 ? 27.792 -4.980 -37.194 1.00 90.25 94 GLU A C 1
ATOM 701 O O . GLU A 1 94 ? 28.607 -4.239 -37.738 1.00 90.25 94 GLU A O 1
ATOM 706 N N . LEU A 1 95 ? 27.447 -4.820 -35.912 1.00 87.94 95 LEU A N 1
ATOM 707 C CA . LEU A 1 95 ? 28.035 -3.797 -35.046 1.00 87.94 95 LEU A CA 1
ATOM 708 C C . LEU A 1 95 ? 29.543 -3.981 -34.861 1.00 87.94 95 LEU A C 1
ATOM 710 O O . LEU A 1 95 ? 30.288 -3.000 -34.909 1.00 87.94 95 LEU A O 1
ATOM 714 N N . ASP A 1 96 ? 29.992 -5.210 -34.624 1.00 88.44 96 ASP A N 1
ATOM 715 C CA . ASP A 1 96 ? 31.408 -5.506 -34.409 1.00 88.44 96 ASP A CA 1
ATOM 716 C C . ASP A 1 96 ? 32.217 -5.340 -35.704 1.00 88.44 96 ASP A C 1
ATOM 718 O O . ASP A 1 96 ? 33.283 -4.718 -35.684 1.00 88.44 96 ASP A O 1
ATOM 722 N N . ASP A 1 97 ? 31.663 -5.772 -36.840 1.00 92.00 97 ASP A N 1
ATOM 723 C CA . ASP A 1 97 ? 32.246 -5.574 -38.168 1.00 92.00 97 ASP A CA 1
ATOM 724 C C . ASP A 1 97 ? 32.353 -4.075 -38.506 1.00 92.00 97 ASP A C 1
ATOM 726 O O . ASP A 1 97 ? 33.406 -3.616 -38.955 1.00 92.00 97 ASP A O 1
ATOM 730 N N . LEU A 1 98 ? 31.315 -3.274 -38.232 1.00 90.50 98 LEU A N 1
ATOM 731 C CA . LEU A 1 98 ? 31.346 -1.821 -38.445 1.00 90.50 98 LEU A CA 1
ATOM 732 C C . LEU A 1 98 ? 32.375 -1.122 -37.551 1.00 90.50 98 LEU A C 1
ATOM 734 O O . LEU A 1 98 ? 33.070 -0.222 -38.019 1.00 90.50 98 LEU A O 1
ATOM 738 N N . ARG A 1 99 ? 32.522 -1.537 -36.286 1.00 88.94 99 ARG A N 1
ATOM 739 C CA . ARG A 1 99 ? 33.556 -0.999 -35.382 1.00 88.94 99 ARG A CA 1
ATOM 740 C C . ARG A 1 99 ? 34.964 -1.317 -35.881 1.00 88.94 99 ARG A C 1
ATOM 742 O O . ARG A 1 99 ? 35.823 -0.437 -35.860 1.00 88.94 99 ARG A O 1
ATOM 749 N N . ALA A 1 100 ? 35.196 -2.544 -36.350 1.00 91.75 100 ALA A N 1
ATOM 750 C CA . ALA A 1 100 ? 36.481 -2.950 -36.911 1.00 91.75 100 ALA A CA 1
ATOM 751 C C . ALA A 1 100 ? 36.806 -2.180 -38.204 1.00 91.75 100 ALA A C 1
ATOM 753 O O . ALA A 1 100 ? 37.924 -1.689 -38.364 1.00 91.75 100 ALA A O 1
ATOM 754 N N . GLN A 1 101 ? 35.821 -2.005 -39.092 1.00 89.25 101 GLN A N 1
ATOM 755 C CA . GLN A 1 101 ? 35.971 -1.212 -40.317 1.00 89.25 101 GLN A CA 1
ATOM 756 C C . GLN A 1 101 ? 36.253 0.264 -40.015 1.00 89.25 101 GLN A C 1
ATOM 758 O O . GLN A 1 101 ? 37.088 0.873 -40.678 1.00 89.25 101 GLN A O 1
ATOM 763 N N . LEU A 1 102 ? 35.603 0.835 -38.996 1.00 90.25 102 LEU A N 1
ATOM 764 C CA . LEU A 1 102 ? 35.817 2.223 -38.586 1.00 90.25 102 LEU A CA 1
ATOM 765 C C . LEU A 1 102 ? 37.230 2.440 -38.018 1.00 90.25 102 LEU A C 1
ATOM 767 O O . LEU A 1 102 ? 37.858 3.455 -38.312 1.00 90.25 102 LEU A O 1
ATOM 771 N N . ALA A 1 103 ? 37.761 1.467 -37.268 1.00 89.69 103 ALA A N 1
ATOM 772 C CA . ALA A 1 103 ? 39.131 1.501 -36.749 1.00 89.69 103 ALA A CA 1
ATOM 773 C C . ALA A 1 103 ? 40.205 1.403 -37.854 1.00 89.69 103 ALA A C 1
ATOM 775 O O . ALA A 1 103 ? 41.296 1.946 -37.693 1.00 89.69 103 ALA A O 1
ATOM 776 N N . GLY A 1 104 ? 39.899 0.729 -38.969 1.00 88.38 104 GLY A N 1
ATOM 777 C CA . GLY A 1 104 ? 40.794 0.557 -40.121 1.00 88.38 104 GLY A CA 1
ATOM 778 C C . GLY A 1 104 ? 40.563 1.529 -41.284 1.00 88.38 104 GLY A C 1
ATOM 779 O O . GLY A 1 104 ? 41.188 1.370 -42.331 1.00 88.38 104 GLY A O 1
ATOM 780 N N . ALA A 1 105 ? 39.659 2.502 -41.147 1.00 89.56 105 ALA A N 1
ATOM 781 C CA . ALA A 1 105 ? 39.278 3.390 -42.243 1.00 89.56 105 ALA A CA 1
ATOM 782 C C . ALA A 1 105 ? 40.412 4.361 -42.632 1.00 89.56 105 ALA A C 1
ATOM 784 O O . ALA A 1 105 ? 40.972 5.060 -41.777 1.00 89.56 105 ALA A O 1
ATOM 785 N N . ALA A 1 106 ? 40.719 4.402 -43.935 1.00 84.38 106 ALA A N 1
ATOM 786 C CA . ALA A 1 106 ? 41.876 5.101 -44.505 1.00 84.38 106 ALA A CA 1
ATOM 787 C C . ALA A 1 106 ? 41.598 6.563 -44.895 1.00 84.38 106 ALA A C 1
ATOM 789 O O . ALA A 1 106 ? 42.538 7.346 -45.014 1.00 84.38 106 ALA A O 1
ATOM 790 N N . SER A 1 107 ? 40.328 6.936 -45.077 1.00 93.06 107 SER A N 1
ATOM 791 C CA . SER A 1 107 ? 39.903 8.302 -45.393 1.00 93.06 107 SER A CA 1
ATOM 792 C C . SER A 1 107 ? 38.799 8.788 -44.456 1.00 93.06 107 SER A C 1
ATOM 794 O O . SER A 1 107 ? 38.049 7.994 -43.877 1.00 93.06 107 SER A O 1
ATOM 796 N N . ASP A 1 108 ? 38.682 10.107 -44.329 1.00 87.25 108 ASP A N 1
ATOM 797 C CA . ASP A 1 108 ? 37.655 10.732 -43.494 1.00 87.25 108 ASP A CA 1
ATOM 798 C C . ASP A 1 108 ? 36.242 10.546 -44.069 1.00 87.25 108 ASP A C 1
ATOM 800 O O . ASP A 1 108 ? 35.295 10.330 -43.309 1.00 87.25 108 ASP A O 1
ATOM 804 N N . ASP A 1 109 ? 36.097 10.485 -45.396 1.00 90.50 109 ASP A N 1
ATOM 805 C CA . ASP A 1 109 ? 34.822 10.157 -46.049 1.00 90.50 109 ASP A CA 1
ATOM 806 C C . ASP A 1 109 ? 34.350 8.740 -45.681 1.00 90.50 109 ASP A C 1
ATOM 808 O O . ASP A 1 109 ? 33.180 8.516 -45.359 1.00 90.50 109 ASP A O 1
ATOM 812 N N . GLN A 1 110 ? 35.275 7.772 -45.650 1.00 87.88 110 GLN A N 1
ATOM 813 C CA . GLN A 1 110 ? 34.976 6.392 -45.264 1.00 87.88 110 GLN A CA 1
ATOM 814 C C . GLN A 1 110 ? 34.633 6.284 -43.771 1.00 87.88 110 GLN A C 1
ATOM 816 O O . GLN A 1 110 ? 33.695 5.568 -43.408 1.00 87.88 110 GLN A O 1
ATOM 821 N N . ARG A 1 111 ? 35.352 7.009 -42.902 1.00 88.81 111 ARG A N 1
ATOM 822 C CA . ARG A 1 111 ? 35.031 7.095 -41.466 1.00 88.81 111 ARG A CA 1
ATOM 823 C C . ARG A 1 111 ? 33.643 7.672 -41.234 1.00 88.81 111 ARG A C 1
ATOM 825 O O . ARG A 1 111 ? 32.902 7.129 -40.418 1.00 88.81 111 ARG A O 1
ATOM 832 N N . THR A 1 112 ? 33.284 8.723 -41.966 1.00 90.31 112 THR A N 1
ATOM 833 C CA . THR A 1 112 ? 31.980 9.386 -41.853 1.00 90.31 112 THR A CA 1
ATOM 834 C C . THR A 1 112 ? 30.853 8.436 -42.253 1.00 90.31 112 THR A C 1
ATOM 836 O O . THR A 1 112 ? 29.950 8.189 -41.455 1.00 90.31 112 THR A O 1
ATOM 839 N N . ALA A 1 113 ? 30.955 7.792 -43.419 1.00 90.25 113 ALA A N 1
ATOM 840 C CA . ALA A 1 113 ? 29.938 6.852 -43.896 1.00 90.25 113 ALA A CA 1
ATOM 841 C C . ALA A 1 113 ? 29.758 5.623 -42.977 1.00 90.25 113 ALA A C 1
ATOM 843 O O . ALA A 1 113 ? 28.637 5.163 -42.744 1.00 90.25 113 ALA A O 1
ATOM 844 N N . LEU A 1 114 ? 30.850 5.074 -42.430 1.00 90.19 114 LEU A N 1
ATOM 845 C CA . LEU A 1 114 ? 30.786 3.978 -41.452 1.00 90.19 114 LEU A CA 1
ATOM 846 C C . LEU A 1 114 ? 30.228 4.449 -40.101 1.00 90.19 114 LEU A C 1
ATOM 848 O O . LEU A 1 114 ? 29.461 3.722 -39.465 1.00 90.19 114 LEU A O 1
ATOM 852 N N . GLY A 1 115 ? 30.567 5.673 -39.690 1.00 87.69 115 GLY A N 1
ATOM 853 C CA . GLY A 1 115 ? 30.054 6.315 -38.484 1.00 87.69 115 GLY A CA 1
ATOM 854 C C . GLY A 1 115 ? 28.540 6.507 -38.529 1.00 87.69 115 GLY A C 1
ATOM 855 O O . GLY A 1 115 ? 27.859 6.182 -37.559 1.00 87.69 115 GLY A O 1
ATOM 856 N N . GLU A 1 116 ? 27.991 6.934 -39.667 1.00 93.06 116 GLU A N 1
ATOM 857 C CA . GLU A 1 116 ? 26.543 7.067 -39.873 1.00 93.06 116 GLU A CA 1
ATOM 858 C C . GLU A 1 116 ? 25.810 5.722 -39.770 1.00 93.06 116 GLU A C 1
ATOM 860 O O . GLU A 1 116 ? 24.775 5.620 -39.105 1.00 93.06 116 GLU A O 1
ATOM 865 N N . LYS A 1 117 ? 26.360 4.657 -40.373 1.00 90.44 117 LYS A N 1
ATOM 866 C CA . LYS A 1 117 ? 25.787 3.302 -40.270 1.00 90.44 117 LYS A CA 1
ATOM 867 C C . LYS A 1 117 ? 25.803 2.784 -38.835 1.00 90.44 117 LYS A C 1
ATOM 869 O O . LYS A 1 117 ? 24.793 2.266 -38.356 1.00 90.44 117 LYS A O 1
ATOM 874 N N . LEU A 1 118 ? 26.922 2.970 -38.134 1.00 89.56 118 LEU A N 1
ATOM 875 C CA . LEU A 1 118 ? 27.049 2.599 -36.728 1.00 89.56 118 LEU A CA 1
ATOM 876 C C . LEU A 1 118 ? 26.058 3.386 -35.858 1.00 89.56 118 LEU A C 1
ATOM 878 O O . LEU A 1 118 ? 25.375 2.796 -35.021 1.00 89.56 118 LEU A O 1
ATOM 882 N N . ALA A 1 119 ? 25.935 4.696 -36.083 1.00 89.25 119 ALA A N 1
ATOM 883 C CA . ALA A 1 119 ? 24.992 5.550 -35.370 1.00 89.25 119 ALA A CA 1
ATOM 884 C C . ALA A 1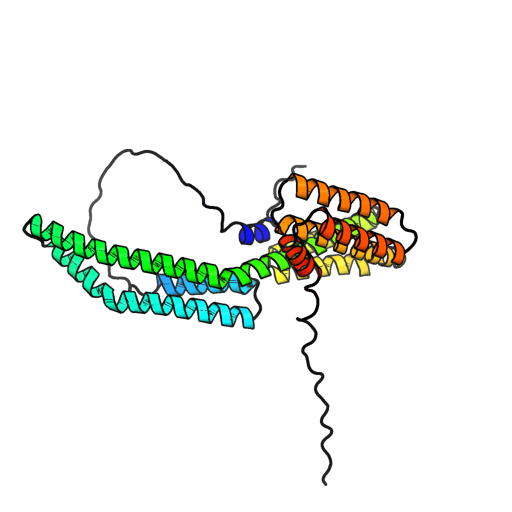 119 ? 23.540 5.107 -35.596 1.00 89.25 119 ALA A C 1
ATOM 886 O O . ALA A 1 119 ? 22.760 5.069 -34.645 1.00 89.25 119 ALA A O 1
ATOM 887 N N . LYS A 1 120 ? 23.181 4.704 -36.821 1.00 93.19 120 LYS A N 1
ATOM 888 C CA . LYS A 1 120 ? 21.840 4.203 -37.148 1.00 93.19 120 LYS A CA 1
ATOM 889 C C . LYS A 1 120 ? 21.502 2.906 -36.407 1.00 93.19 120 LYS A C 1
ATOM 891 O O . LYS A 1 120 ? 20.433 2.822 -35.807 1.00 93.19 120 LYS A O 1
ATOM 896 N N . LEU A 1 121 ? 22.404 1.923 -36.392 1.00 87.69 121 LEU A N 1
ATOM 897 C CA . LEU A 1 121 ? 22.192 0.672 -35.645 1.00 87.69 121 LEU A CA 1
ATOM 898 C C . LEU A 1 121 ? 22.140 0.906 -34.132 1.00 87.69 121 LEU A C 1
ATOM 900 O O . LEU A 1 121 ? 21.302 0.331 -33.441 1.00 87.69 121 LEU A O 1
ATOM 904 N N . GLN A 1 122 ? 22.986 1.795 -33.606 1.00 84.00 122 GLN A N 1
ATOM 905 C CA . GLN A 1 122 ? 22.923 2.185 -32.197 1.00 84.00 122 GLN A CA 1
ATOM 906 C C . GLN A 1 122 ? 21.616 2.912 -31.856 1.00 84.00 122 GLN A C 1
ATOM 908 O O . GLN A 1 122 ? 21.072 2.708 -30.773 1.00 84.00 122 GLN A O 1
ATOM 913 N N . ALA A 1 123 ? 21.091 3.747 -32.757 1.00 88.44 123 ALA A N 1
ATOM 914 C CA . ALA A 1 123 ? 19.796 4.395 -32.573 1.00 88.44 123 ALA A CA 1
ATOM 915 C C . ALA A 1 123 ? 18.661 3.361 -32.517 1.00 88.44 123 ALA A C 1
ATOM 917 O O . ALA A 1 123 ? 17.845 3.418 -31.600 1.00 88.44 123 ALA A O 1
ATOM 918 N N . GLN A 1 124 ? 18.668 2.365 -33.410 1.00 86.25 124 GLN A N 1
ATOM 919 C CA . GLN A 1 124 ? 17.714 1.249 -33.375 1.00 86.25 124 GLN A CA 1
ATOM 920 C C . GLN A 1 124 ? 17.809 0.446 -32.071 1.00 86.25 124 GLN A C 1
ATOM 922 O O . GLN A 1 124 ? 16.786 0.102 -31.483 1.00 86.25 124 GLN A O 1
ATOM 927 N N . GLN A 1 125 ? 19.025 0.200 -31.573 1.00 82.44 125 GLN A N 1
ATOM 928 C CA . GLN A 1 125 ? 19.233 -0.460 -30.283 1.00 82.44 125 GLN A CA 1
ATOM 929 C C . GLN A 1 125 ? 18.612 0.332 -29.124 1.00 82.44 125 GLN A C 1
ATOM 931 O O . GLN A 1 125 ? 17.950 -0.241 -28.256 1.00 82.44 125 GLN A O 1
ATOM 936 N N . ARG A 1 126 ? 18.828 1.655 -29.094 1.00 81.44 126 ARG A N 1
ATOM 937 C CA . ARG A 1 126 ? 18.257 2.536 -28.063 1.00 81.44 126 ARG A CA 1
ATOM 938 C C . ARG A 1 126 ? 16.738 2.566 -28.147 1.00 81.44 126 ARG A C 1
ATOM 940 O O . ARG A 1 126 ? 16.088 2.474 -27.112 1.00 81.44 126 ARG A O 1
ATOM 947 N N . GLU A 1 127 ? 16.185 2.655 -29.351 1.00 85.31 127 GLU A N 1
ATOM 948 C CA . GLU A 1 127 ? 14.741 2.647 -29.577 1.00 85.31 127 GLU A CA 1
ATOM 949 C C . GLU A 1 127 ? 14.108 1.332 -29.106 1.00 85.31 127 GLU A C 1
ATOM 951 O O . GLU A 1 127 ? 13.110 1.352 -28.387 1.00 85.31 127 GLU A O 1
ATOM 956 N N . LEU A 1 128 ? 14.719 0.189 -29.436 1.00 80.19 128 LEU A N 1
ATOM 957 C CA . LEU A 1 128 ? 14.282 -1.114 -28.939 1.00 80.19 128 LEU A CA 1
ATOM 958 C C . LEU A 1 128 ? 14.330 -1.159 -27.409 1.00 80.19 128 LEU A C 1
ATOM 960 O O . LEU A 1 128 ? 13.350 -1.540 -26.780 1.00 80.19 128 LEU A O 1
ATOM 964 N N . SER A 1 129 ? 15.435 -0.720 -26.802 1.00 75.44 129 SER A N 1
ATOM 965 C CA . SER A 1 129 ? 15.567 -0.664 -25.343 1.00 75.44 129 SER A CA 1
ATOM 966 C C . SER A 1 129 ? 14.489 0.214 -24.698 1.00 75.44 129 SER A C 1
ATOM 968 O O . SER A 1 129 ? 13.889 -0.185 -23.703 1.00 75.44 129 SER A O 1
ATOM 970 N N . GLN A 1 130 ? 14.185 1.383 -25.266 1.00 80.19 130 GLN A N 1
ATOM 971 C CA . GLN A 1 130 ? 13.122 2.261 -24.767 1.00 80.19 130 GLN A CA 1
ATOM 972 C C . GLN A 1 130 ? 11.742 1.609 -24.881 1.00 80.19 130 GLN A C 1
ATOM 974 O O . GLN A 1 130 ? 10.997 1.607 -23.903 1.00 80.19 130 GLN A O 1
ATOM 979 N N . LYS A 1 131 ? 11.427 1.003 -26.031 1.00 79.88 131 LYS A N 1
ATOM 980 C CA . LYS A 1 131 ? 10.170 0.270 -26.246 1.00 79.88 131 LYS A CA 1
ATOM 981 C C . LYS A 1 131 ? 10.018 -0.894 -25.271 1.00 79.88 131 LYS A C 1
ATOM 983 O O . LYS A 1 131 ? 8.945 -1.069 -24.706 1.00 79.88 131 LYS A O 1
ATOM 988 N N . LEU A 1 132 ? 11.091 -1.643 -25.022 1.00 75.25 132 LEU A N 1
ATOM 989 C CA . LEU A 1 132 ? 11.109 -2.736 -24.050 1.00 75.25 132 LEU A CA 1
ATOM 990 C C . LEU A 1 132 ? 10.872 -2.228 -22.624 1.00 75.25 132 LEU A C 1
ATOM 992 O O . LEU A 1 132 ? 10.033 -2.778 -21.917 1.00 75.25 132 LEU A O 1
ATOM 996 N N . HIS A 1 133 ? 11.556 -1.159 -22.205 1.00 72.50 133 HIS A N 1
ATOM 997 C CA . HIS A 1 133 ? 11.338 -0.557 -20.886 1.00 72.50 133 HIS A CA 1
ATOM 998 C C . HIS A 1 133 ? 9.908 -0.031 -20.721 1.00 72.50 133 HIS A C 1
ATOM 1000 O O . HIS A 1 133 ? 9.308 -0.239 -19.669 1.00 72.50 133 HIS A O 1
ATOM 1006 N N . GLN A 1 134 ? 9.349 0.615 -21.748 1.00 81.00 134 GLN A N 1
ATOM 1007 C CA . GLN A 1 134 ? 7.962 1.083 -21.740 1.00 81.00 134 GLN A CA 1
ATOM 1008 C C . GLN A 1 134 ? 6.979 -0.087 -21.662 1.00 81.00 134 GLN A C 1
ATOM 1010 O O . GLN A 1 134 ? 6.136 -0.097 -20.771 1.00 81.00 134 GLN A O 1
ATOM 1015 N N . ALA A 1 135 ? 7.133 -1.103 -22.514 1.00 73.81 135 ALA A N 1
ATOM 1016 C CA . ALA A 1 135 ? 6.261 -2.274 -22.539 1.00 73.81 135 ALA A CA 1
ATOM 1017 C C . ALA A 1 135 ? 6.308 -3.058 -21.220 1.00 73.81 135 ALA A C 1
ATOM 1019 O O . ALA A 1 135 ? 5.264 -3.443 -20.700 1.00 73.81 135 ALA A O 1
ATOM 1020 N N . ILE A 1 136 ? 7.500 -3.250 -20.638 1.00 72.69 136 ILE A N 1
ATOM 1021 C CA . ILE A 1 136 ? 7.646 -3.846 -19.303 1.00 72.69 136 ILE A CA 1
ATOM 1022 C C . ILE A 1 136 ? 6.972 -2.945 -18.265 1.00 72.69 136 ILE A C 1
ATOM 1024 O O . ILE A 1 136 ? 6.174 -3.434 -17.476 1.00 72.69 136 ILE A O 1
ATOM 1028 N N . GLY A 1 137 ? 7.236 -1.636 -18.280 1.00 75.31 137 GLY A N 1
ATOM 1029 C CA . GLY A 1 137 ? 6.641 -0.671 -17.354 1.00 75.31 137 GLY A CA 1
ATOM 1030 C C . GLY A 1 137 ? 5.109 -0.667 -17.376 1.00 75.31 137 GLY A C 1
ATOM 1031 O O . GLY A 1 137 ? 4.475 -0.665 -16.323 1.00 75.31 137 GLY A O 1
ATOM 1032 N N . GLU A 1 138 ? 4.505 -0.700 -18.561 1.00 80.19 138 GLU A N 1
ATOM 1033 C CA . GLU A 1 138 ? 3.055 -0.792 -18.751 1.00 80.19 138 GLU A CA 1
ATOM 1034 C C . GLU A 1 138 ? 2.507 -2.152 -18.318 1.00 80.19 138 GLU A C 1
ATOM 1036 O O . GLU A 1 138 ? 1.502 -2.205 -17.611 1.00 80.19 138 GLU A O 1
ATOM 1041 N N . ALA A 1 139 ? 3.197 -3.241 -18.663 1.00 72.75 139 ALA A N 1
ATOM 1042 C CA . ALA A 1 139 ? 2.825 -4.595 -18.270 1.00 72.75 139 ALA A CA 1
ATOM 1043 C C . ALA A 1 139 ? 2.856 -4.796 -16.747 1.00 72.75 139 ALA A C 1
ATOM 1045 O O . ALA A 1 139 ? 1.976 -5.459 -16.198 1.00 72.75 139 ALA A O 1
ATOM 1046 N N . ILE A 1 140 ? 3.846 -4.223 -16.051 1.00 71.81 140 ILE A N 1
ATOM 1047 C CA . ILE A 1 140 ? 3.973 -4.364 -14.594 1.00 71.81 140 ILE A CA 1
ATOM 1048 C C . ILE A 1 140 ? 3.091 -3.386 -13.815 1.00 71.81 140 ILE A C 1
ATOM 1050 O O . ILE A 1 140 ? 2.814 -3.628 -12.640 1.00 71.81 140 ILE A O 1
ATOM 1054 N N . ARG A 1 141 ? 2.637 -2.289 -14.439 1.00 80.62 141 ARG A N 1
ATOM 1055 C CA . ARG A 1 141 ? 1.889 -1.217 -13.763 1.00 80.62 141 ARG A CA 1
ATOM 1056 C C . ARG A 1 141 ? 0.674 -1.725 -12.977 1.00 80.62 141 ARG A C 1
ATOM 1058 O O . ARG A 1 141 ? 0.591 -1.373 -11.802 1.00 80.62 141 ARG A O 1
ATOM 1065 N N . PRO A 1 142 ? -0.211 -2.590 -13.515 1.00 79.06 142 PRO A N 1
ATOM 1066 C CA . PRO A 1 142 ? -1.357 -3.094 -12.756 1.00 79.06 142 PRO A CA 1
ATOM 1067 C C . PRO A 1 142 ? -0.947 -3.883 -11.507 1.00 79.06 142 PRO A C 1
ATOM 1069 O O . PRO A 1 142 ? -1.595 -3.781 -10.466 1.00 79.06 142 PRO A O 1
ATOM 1072 N N . PHE A 1 143 ? 0.150 -4.642 -11.587 1.00 72.31 143 PHE A N 1
ATOM 1073 C CA . PHE A 1 143 ? 0.678 -5.424 -10.469 1.00 72.31 143 PHE A CA 1
ATOM 1074 C C . PHE A 1 143 ? 1.290 -4.524 -9.393 1.00 72.31 143 PHE A C 1
ATOM 1076 O O . PHE A 1 143 ? 1.047 -4.733 -8.205 1.00 72.31 143 PHE A O 1
ATOM 1083 N N . VAL A 1 144 ? 2.035 -3.489 -9.797 1.00 72.81 144 VAL A N 1
ATOM 1084 C CA . VAL A 1 144 ? 2.599 -2.487 -8.882 1.00 72.81 144 VAL A CA 1
ATOM 1085 C C . VAL A 1 144 ? 1.487 -1.688 -8.207 1.00 72.81 144 VAL A C 1
ATOM 1087 O O . VAL A 1 144 ? 1.502 -1.532 -6.988 1.00 72.81 144 VAL A O 1
ATOM 1090 N N . GLU A 1 145 ? 0.491 -1.223 -8.962 1.00 77.94 145 GLU A N 1
ATOM 1091 C CA . GLU A 1 145 ? -0.669 -0.512 -8.417 1.00 77.94 145 GLU A CA 1
ATOM 1092 C C . GLU A 1 145 ? -1.454 -1.383 -7.434 1.00 77.94 145 GLU A C 1
ATOM 1094 O O . GLU A 1 145 ? -1.817 -0.918 -6.352 1.00 77.94 145 GLU A O 1
ATOM 1099 N N . GLN A 1 146 ? -1.667 -2.659 -7.763 1.00 75.19 146 GLN A N 1
ATOM 1100 C CA . GLN A 1 146 ? -2.321 -3.600 -6.863 1.00 75.19 146 GLN A CA 1
ATOM 1101 C C . GLN A 1 146 ? -1.503 -3.827 -5.585 1.00 75.19 146 GLN A C 1
ATOM 1103 O O . GLN A 1 146 ? -2.050 -3.692 -4.492 1.00 75.19 146 GLN A O 1
ATOM 1108 N N . ALA A 1 147 ? -0.202 -4.103 -5.696 1.00 71.81 147 ALA A N 1
ATOM 1109 C CA . ALA A 1 147 ? 0.673 -4.285 -4.539 1.00 71.81 147 ALA A CA 1
ATOM 1110 C C . ALA A 1 147 ? 0.713 -3.026 -3.654 1.00 71.81 147 ALA A C 1
ATOM 1112 O O . ALA A 1 147 ? 0.683 -3.121 -2.426 1.00 71.81 147 ALA A O 1
ATOM 1113 N N . ARG A 1 148 ? 0.705 -1.835 -4.266 1.00 75.94 148 ARG A N 1
ATOM 1114 C CA . ARG A 1 148 ? 0.633 -0.545 -3.569 1.00 75.94 148 ARG A CA 1
ATOM 1115 C C . ARG A 1 148 ? -0.679 -0.398 -2.793 1.00 75.94 148 ARG A C 1
ATOM 1117 O O . ARG A 1 148 ? -0.658 0.006 -1.631 1.00 75.94 148 ARG A O 1
ATOM 1124 N N . GLN A 1 149 ? -1.812 -0.743 -3.408 1.00 76.44 149 GLN A N 1
ATOM 1125 C CA . GLN A 1 149 ? -3.130 -0.705 -2.763 1.00 76.44 149 GLN A CA 1
ATOM 1126 C C . GLN A 1 149 ? -3.232 -1.707 -1.606 1.00 76.44 149 GLN A C 1
ATOM 1128 O O . GLN A 1 149 ? -3.689 -1.352 -0.520 1.00 76.44 149 GLN A O 1
ATOM 1133 N N . GLU A 1 150 ? -2.793 -2.949 -1.813 1.00 76.81 150 GLU A N 1
ATOM 1134 C CA . GLU A 1 150 ? -2.787 -3.990 -0.780 1.00 76.81 150 GLU A CA 1
ATOM 1135 C C . GLU A 1 150 ? -1.876 -3.612 0.392 1.00 76.81 150 GLU A C 1
ATOM 1137 O O . GLU A 1 150 ? -2.290 -3.702 1.550 1.00 76.81 150 GLU A O 1
ATOM 1142 N N . GLY A 1 151 ? -0.676 -3.105 0.097 1.00 75.69 151 GLY A N 1
ATOM 1143 C CA . GLY A 1 151 ? 0.256 -2.595 1.098 1.00 75.69 151 GLY A CA 1
ATOM 1144 C C . GLY A 1 151 ? -0.343 -1.453 1.916 1.00 75.69 151 GLY A C 1
ATOM 1145 O O . GLY A 1 151 ? -0.273 -1.474 3.145 1.00 75.69 151 GLY A O 1
ATOM 1146 N N . ALA A 1 152 ? -1.006 -0.495 1.267 1.00 75.19 152 ALA A N 1
ATOM 1147 C CA . ALA A 1 152 ? -1.674 0.598 1.967 1.00 75.19 152 ALA A C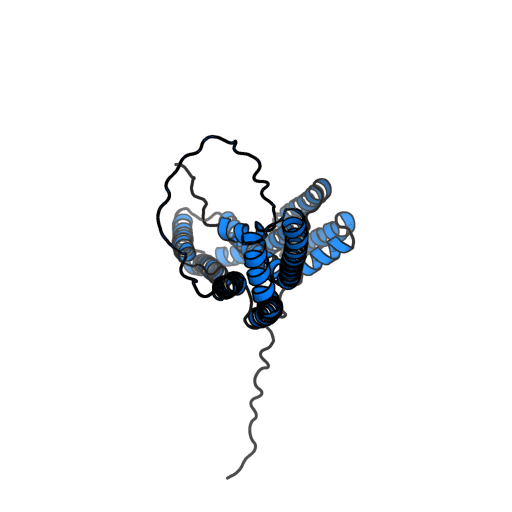A 1
ATOM 1148 C C . ALA A 1 152 ? -2.826 0.132 2.851 1.00 75.19 152 ALA A C 1
ATOM 1150 O O . ALA A 1 152 ? -2.962 0.622 3.966 1.00 75.19 152 ALA A O 1
ATOM 1151 N N . ARG A 1 153 ? -3.630 -0.839 2.407 1.00 76.38 153 ARG A N 1
ATOM 1152 C CA . ARG A 1 153 ? -4.693 -1.419 3.242 1.00 76.38 153 ARG A CA 1
ATOM 1153 C C . ARG A 1 153 ? -4.134 -2.146 4.454 1.00 76.38 153 ARG A C 1
ATOM 1155 O O . ARG A 1 153 ? -4.651 -1.980 5.555 1.00 76.38 153 ARG A O 1
ATOM 1162 N N . ALA A 1 154 ? -3.081 -2.933 4.266 1.00 78.19 154 ALA A N 1
ATOM 1163 C CA . ALA A 1 154 ? -2.444 -3.631 5.371 1.00 78.19 154 ALA A CA 1
ATOM 1164 C C . ALA A 1 154 ? -1.823 -2.646 6.372 1.00 78.19 154 ALA A C 1
ATOM 1166 O O . ALA A 1 154 ? -1.964 -2.816 7.582 1.00 78.19 154 ALA A O 1
ATOM 1167 N N . TYR A 1 155 ? -1.201 -1.575 5.880 1.00 77.75 155 TYR A N 1
ATOM 1168 C CA . TYR A 1 155 ? -0.679 -0.508 6.726 1.00 77.75 155 TYR A CA 1
ATOM 1169 C C . TYR A 1 155 ? -1.797 0.258 7.453 1.00 77.75 155 TYR A C 1
ATOM 1171 O O . TYR A 1 155 ? -1.692 0.495 8.655 1.00 77.75 155 TYR A O 1
ATOM 1179 N N . ALA A 1 156 ? -2.902 0.565 6.766 1.00 77.75 156 ALA A N 1
ATOM 1180 C CA . ALA A 1 156 ? -4.101 1.164 7.354 1.00 77.75 156 ALA A CA 1
ATOM 1181 C C . ALA A 1 156 ? -4.631 0.337 8.531 1.00 77.75 156 ALA A C 1
ATOM 1183 O O . ALA A 1 156 ? -4.952 0.889 9.582 1.00 77.75 156 ALA A O 1
ATOM 1184 N N . GLU A 1 157 ? -4.674 -0.987 8.373 1.00 84.38 157 GLU A N 1
ATOM 1185 C CA . GLU A 1 157 ? -5.089 -1.911 9.426 1.00 84.38 157 GLU A CA 1
ATOM 1186 C C . GLU A 1 157 ? -4.133 -1.881 10.628 1.00 84.38 157 GLU A C 1
ATOM 1188 O O . GLU A 1 157 ? -4.588 -1.840 11.770 1.00 84.38 157 GLU A O 1
ATOM 1193 N N . LEU A 1 158 ? -2.815 -1.862 10.406 1.00 82.31 158 LEU A N 1
ATOM 1194 C CA . LEU A 1 158 ? -1.842 -1.772 11.502 1.00 82.31 158 LEU A CA 1
ATOM 1195 C C . LEU A 1 158 ? -1.956 -0.448 12.268 1.00 82.31 158 LEU A C 1
ATOM 1197 O O . LEU A 1 158 ? -1.967 -0.448 13.500 1.00 82.31 158 LEU A O 1
ATOM 1201 N N . VAL A 1 159 ? -2.102 0.673 11.556 1.00 81.12 159 VAL A N 1
ATOM 1202 C CA . VAL A 1 159 ? -2.337 1.987 12.173 1.00 81.12 159 VAL A CA 1
ATOM 1203 C C . VAL A 1 159 ? -3.644 1.979 12.970 1.00 81.12 159 VAL A C 1
ATOM 1205 O O . VAL A 1 159 ? -3.668 2.440 14.112 1.00 81.12 159 VAL A O 1
ATOM 1208 N N . ALA A 1 160 ? -4.711 1.395 12.418 1.00 84.56 160 ALA A N 1
ATOM 1209 C CA . ALA A 1 160 ? -5.991 1.250 13.104 1.00 84.56 160 ALA A CA 1
ATOM 1210 C C . ALA A 1 160 ? -5.869 0.430 14.400 1.00 84.56 160 ALA A C 1
ATOM 1212 O O . ALA A 1 160 ? -6.376 0.850 15.440 1.00 84.56 160 ALA A O 1
ATOM 1213 N N . ARG A 1 161 ? -5.136 -0.693 14.380 1.00 87.75 161 ARG A N 1
ATOM 1214 C CA . ARG A 1 161 ? -4.856 -1.510 15.577 1.00 87.75 161 ARG A CA 1
ATOM 1215 C C . ARG A 1 161 ? -4.086 -0.731 16.638 1.00 87.75 161 ARG A C 1
ATOM 1217 O O . ARG A 1 161 ? -4.452 -0.782 17.812 1.00 87.75 161 ARG A O 1
ATOM 1224 N N . ALA A 1 162 ? -3.056 0.014 16.243 1.00 84.88 162 ALA A N 1
ATOM 1225 C CA . ALA A 1 162 ? -2.295 0.852 17.165 1.00 84.88 162 ALA A CA 1
ATOM 1226 C C . ALA A 1 162 ? -3.175 1.941 17.805 1.00 84.88 162 ALA A C 1
ATOM 1228 O O . ALA A 1 162 ? -3.173 2.101 19.026 1.00 84.88 162 ALA A O 1
ATOM 1229 N N . HIS A 1 163 ? -3.983 2.644 17.008 1.00 86.75 163 HIS A N 1
ATOM 1230 C CA . HIS A 1 163 ? -4.903 3.670 17.504 1.00 86.75 163 HIS A CA 1
ATOM 1231 C C . HIS A 1 163 ? -5.975 3.098 18.438 1.00 86.75 163 HIS A C 1
ATOM 1233 O O . HIS A 1 163 ? -6.249 3.684 19.489 1.00 86.75 163 HIS A O 1
ATOM 1239 N N . ALA A 1 164 ? -6.550 1.944 18.094 1.00 88.50 164 ALA A N 1
ATOM 1240 C CA . ALA A 1 164 ? -7.537 1.270 18.928 1.00 88.50 164 ALA A CA 1
ATOM 1241 C C . ALA A 1 164 ? -6.953 0.896 20.301 1.00 88.50 164 ALA A C 1
ATOM 1243 O O . ALA A 1 164 ? -7.593 1.166 21.316 1.00 88.50 164 ALA A O 1
ATOM 1244 N N . LEU A 1 165 ? -5.718 0.373 20.363 1.00 88.81 165 LEU A N 1
ATOM 1245 C CA . LEU A 1 165 ? -5.037 0.085 21.635 1.00 88.81 165 LEU A CA 1
ATOM 1246 C C . LEU A 1 165 ? -4.790 1.349 22.469 1.00 88.81 165 LEU A C 1
ATOM 1248 O O . LEU A 1 165 ? -5.072 1.355 23.669 1.00 88.81 165 LEU A O 1
ATOM 1252 N N . LEU A 1 166 ? -4.309 2.431 21.848 1.00 87.38 166 LEU A N 1
ATOM 1253 C CA . LEU A 1 166 ? -4.055 3.702 22.541 1.00 87.38 166 LEU A CA 1
ATOM 1254 C C . LEU A 1 166 ? -5.325 4.268 23.197 1.00 87.38 166 LEU A C 1
ATOM 1256 O O . LEU A 1 166 ? -5.257 4.862 24.271 1.00 87.38 166 LEU A O 1
ATOM 1260 N N . ARG A 1 167 ? -6.491 4.030 22.590 1.00 88.94 167 ARG A N 1
ATOM 1261 C CA . ARG A 1 167 ? -7.802 4.515 23.052 1.00 88.94 167 ARG A CA 1
ATOM 1262 C C . ARG A 1 167 ? -8.434 3.703 24.177 1.00 88.94 167 ARG A C 1
ATOM 1264 O O . ARG A 1 167 ? -9.396 4.167 24.788 1.00 88.94 167 ARG A O 1
ATOM 1271 N N . LEU A 1 168 ? -7.904 2.520 24.486 1.00 88.12 168 LEU A N 1
ATOM 1272 C CA . LEU A 1 168 ? -8.376 1.722 25.621 1.00 88.12 168 LEU A CA 1
ATOM 1273 C C . LEU A 1 168 ? -7.943 2.289 26.976 1.00 88.12 168 LEU A C 1
ATOM 1275 O O . LEU A 1 168 ? -8.442 1.822 27.995 1.00 88.12 168 LEU A O 1
ATOM 1279 N N . ASN A 1 169 ? -7.047 3.287 27.001 1.00 85.50 169 ASN A N 1
ATOM 1280 C CA . ASN A 1 169 ? -6.525 3.898 28.228 1.00 85.50 169 ASN A CA 1
ATOM 1281 C C . ASN A 1 169 ? -6.028 2.848 29.236 1.00 85.50 169 ASN A C 1
ATOM 1283 O O . ASN A 1 169 ? -6.392 2.866 30.409 1.00 85.50 169 ASN A O 1
ATOM 1287 N N . LEU A 1 170 ? -5.196 1.917 28.759 1.00 90.62 170 LEU A N 1
ATOM 1288 C CA . LEU A 1 170 ? -4.718 0.791 29.560 1.00 90.62 170 LEU A CA 1
ATOM 1289 C C . LEU A 1 170 ? -3.954 1.258 30.825 1.00 90.62 170 LEU A C 1
ATOM 1291 O O . LEU A 1 170 ? -3.217 2.253 30.762 1.00 90.62 170 LEU A O 1
ATOM 1295 N N . PRO A 1 171 ? -4.061 0.538 31.957 1.00 91.75 171 PRO A N 1
ATOM 1296 C CA . PRO A 1 171 ? -3.204 0.719 33.127 1.00 91.75 171 PRO A CA 1
ATOM 1297 C C . PRO A 1 171 ? -1.725 0.493 32.795 1.00 91.75 171 PRO A C 1
ATOM 1299 O O . PRO A 1 171 ? -1.394 -0.282 31.899 1.00 91.75 171 PRO A O 1
ATOM 1302 N N . ALA A 1 172 ? -0.824 1.120 33.557 1.00 92.50 172 ALA A N 1
ATOM 1303 C CA . ALA A 1 172 ? 0.623 1.090 33.310 1.00 92.50 172 ALA A CA 1
ATOM 1304 C C . ALA A 1 172 ? 1.213 -0.331 33.177 1.00 92.50 172 ALA A C 1
ATOM 1306 O O . ALA A 1 172 ? 2.089 -0.572 32.343 1.00 92.50 172 ALA A O 1
ATOM 1307 N N . GLU A 1 173 ? 0.702 -1.291 33.950 1.00 91.81 173 GLU A N 1
ATOM 1308 C CA . GLU A 1 173 ? 1.147 -2.687 33.885 1.00 91.81 173 GLU A CA 1
ATOM 1309 C C . GLU A 1 173 ? 0.765 -3.365 32.562 1.00 91.81 173 GLU A C 1
ATOM 1311 O O . GLU A 1 173 ? 1.610 -3.984 31.912 1.00 91.81 173 GLU A O 1
ATOM 1316 N N . GLN A 1 174 ? -0.487 -3.204 32.115 1.00 91.75 174 GLN A N 1
ATOM 1317 C CA . GLN A 1 174 ? -0.926 -3.675 30.796 1.00 91.75 174 GLN A CA 1
ATOM 1318 C C . GLN A 1 174 ? -0.186 -2.930 29.679 1.00 91.75 174 GLN A C 1
ATOM 1320 O O . GLN A 1 174 ? 0.166 -3.548 28.673 1.00 91.75 174 GLN A O 1
ATOM 1325 N N . LYS A 1 175 ? 0.113 -1.633 29.877 1.00 91.50 175 LYS A N 1
ATOM 1326 C CA . LYS A 1 175 ? 0.893 -0.832 28.926 1.00 91.50 175 LYS A CA 1
ATOM 1327 C C . LYS A 1 175 ? 2.272 -1.424 28.665 1.00 91.50 175 LYS A C 1
ATOM 1329 O O . LYS A 1 175 ? 2.598 -1.770 27.535 1.00 91.50 175 LYS A O 1
ATOM 1334 N N . THR A 1 176 ? 3.021 -1.660 29.736 1.00 92.38 176 THR A N 1
ATOM 1335 C CA . THR A 1 176 ? 4.350 -2.281 29.667 1.00 92.38 176 THR A CA 1
ATOM 1336 C C . THR A 1 176 ? 4.310 -3.645 28.964 1.00 92.38 176 THR A C 1
ATOM 1338 O O . THR A 1 176 ? 5.191 -3.963 28.162 1.00 92.38 176 THR A O 1
ATOM 1341 N N . ARG A 1 177 ? 3.278 -4.463 29.227 1.00 92.31 177 ARG A N 1
ATOM 1342 C CA . ARG A 1 177 ? 3.127 -5.785 28.596 1.00 92.31 177 ARG A CA 1
ATOM 1343 C C . ARG A 1 177 ? 2.850 -5.694 27.097 1.00 92.31 177 ARG A C 1
ATOM 1345 O O . ARG A 1 177 ? 3.514 -6.400 26.339 1.00 92.31 177 ARG A O 1
ATOM 1352 N N . TYR A 1 178 ? 1.917 -4.843 26.656 1.00 92.44 178 TYR A N 1
ATOM 1353 C CA . TYR A 1 178 ? 1.647 -4.719 25.219 1.00 92.44 178 TYR A CA 1
ATOM 1354 C C . TYR A 1 178 ? 2.851 -4.120 24.479 1.00 92.44 178 TYR A C 1
ATOM 1356 O O . TYR A 1 178 ? 3.182 -4.584 23.391 1.00 92.44 178 TYR A O 1
ATOM 1364 N N . GLU A 1 179 ? 3.542 -3.137 25.066 1.00 90.69 179 GLU A N 1
ATOM 1365 C CA . GLU A 1 179 ? 4.719 -2.509 24.451 1.00 90.69 179 GLU A CA 1
ATOM 1366 C C . GLU A 1 179 ? 5.840 -3.520 24.230 1.00 90.69 179 GLU A C 1
ATOM 1368 O O . GLU A 1 179 ? 6.476 -3.512 23.176 1.00 90.69 179 GLU A O 1
ATOM 1373 N N . LYS A 1 180 ? 6.039 -4.438 25.182 1.00 92.81 180 LYS A N 1
ATOM 1374 C CA . LYS A 1 180 ? 6.986 -5.542 25.027 1.00 92.81 180 LYS A CA 1
ATOM 1375 C C . LYS A 1 180 ? 6.614 -6.447 23.849 1.00 92.81 180 LYS A C 1
ATOM 1377 O O . LYS A 1 180 ? 7.461 -6.686 22.995 1.00 92.81 180 LYS A O 1
ATOM 1382 N N . ILE A 1 181 ? 5.355 -6.889 23.762 1.00 91.69 181 ILE A N 1
ATOM 1383 C CA . ILE A 1 181 ? 4.875 -7.752 22.666 1.00 91.69 181 ILE A CA 1
ATOM 1384 C C . ILE A 1 181 ? 5.094 -7.078 21.304 1.00 91.69 181 ILE A C 1
ATOM 1386 O O . ILE A 1 181 ? 5.625 -7.699 20.381 1.00 91.69 181 ILE A O 1
ATOM 1390 N N . LEU A 1 182 ? 4.729 -5.797 21.178 1.00 91.12 182 LEU A N 1
ATOM 1391 C CA . LEU A 1 182 ? 4.893 -5.055 19.926 1.00 91.12 182 LEU A CA 1
ATOM 1392 C C . LEU A 1 182 ? 6.365 -4.802 19.586 1.00 91.12 182 LEU A C 1
ATOM 1394 O O . LEU A 1 182 ? 6.735 -4.878 18.417 1.00 91.12 182 LEU A O 1
ATOM 1398 N N . LYS A 1 183 ? 7.222 -4.548 20.580 1.00 92.44 183 LYS A N 1
ATOM 1399 C CA . LYS A 1 183 ? 8.666 -4.382 20.372 1.00 92.44 183 LYS A CA 1
ATOM 1400 C C . LYS A 1 183 ? 9.324 -5.678 19.892 1.00 92.44 183 LYS A C 1
ATOM 1402 O O . LYS A 1 183 ? 10.096 -5.643 18.935 1.00 92.44 183 LYS A O 1
ATOM 1407 N N . ASP A 1 184 ? 8.993 -6.809 20.510 1.00 90.62 184 ASP A N 1
ATOM 1408 C CA . ASP A 1 184 ? 9.526 -8.122 20.131 1.00 90.62 184 ASP A CA 1
ATOM 1409 C C . ASP A 1 184 ? 9.037 -8.533 18.730 1.00 90.62 184 ASP A C 1
ATOM 1411 O O . ASP A 1 184 ? 9.782 -9.098 17.928 1.00 90.62 184 ASP A O 1
ATOM 1415 N N . ALA A 1 185 ? 7.787 -8.211 18.389 1.00 90.50 185 ALA A N 1
ATOM 1416 C CA . ALA A 1 185 ? 7.262 -8.376 17.037 1.00 90.50 185 ALA A CA 1
ATOM 1417 C C . ALA A 1 185 ? 7.956 -7.463 16.019 1.00 90.50 185 ALA A C 1
ATOM 1419 O O . ALA A 1 185 ? 8.315 -7.936 14.943 1.00 90.50 185 ALA A O 1
ATOM 1420 N N . GLY A 1 186 ? 8.216 -6.203 16.378 1.00 87.94 186 GLY A N 1
ATOM 1421 C CA . GLY A 1 186 ? 8.985 -5.266 15.561 1.00 87.94 186 GLY A CA 1
ATOM 1422 C C . GLY A 1 186 ? 10.364 -5.827 15.215 1.00 87.94 186 GLY A C 1
ATOM 1423 O O . GLY A 1 186 ? 10.692 -5.952 14.037 1.00 87.94 186 GLY A O 1
ATOM 1424 N N . ALA A 1 187 ? 11.112 -6.296 16.216 1.00 90.88 187 ALA A N 1
ATOM 1425 C CA . ALA A 1 187 ? 12.424 -6.909 16.009 1.00 90.88 187 ALA A CA 1
ATOM 1426 C C . ALA A 1 187 ? 12.369 -8.162 15.110 1.00 90.88 187 ALA A C 1
ATOM 1428 O O . ALA A 1 187 ? 13.230 -8.340 14.252 1.00 90.88 187 ALA A O 1
ATOM 1429 N N . ARG A 1 188 ? 11.345 -9.018 15.259 1.00 88.44 188 ARG A N 1
ATOM 1430 C CA . ARG A 1 188 ? 11.135 -10.180 14.370 1.00 88.44 188 ARG A CA 1
ATOM 1431 C C . ARG A 1 188 ? 10.779 -9.764 12.943 1.00 88.44 188 ARG A C 1
ATOM 1433 O O . ARG A 1 188 ? 11.250 -10.381 11.994 1.00 88.44 188 ARG A O 1
ATOM 1440 N N . SER A 1 189 ? 9.969 -8.718 12.784 1.00 87.38 189 SER A N 1
ATOM 1441 C CA . SER A 1 189 ? 9.574 -8.216 11.466 1.00 87.38 189 SER A CA 1
ATOM 1442 C C . SER A 1 189 ? 10.766 -7.649 10.690 1.00 87.38 189 SER A C 1
ATOM 1444 O O . SER A 1 189 ? 10.866 -7.871 9.490 1.00 87.38 189 SER A O 1
ATOM 1446 N N . GLU A 1 190 ? 11.725 -7.013 11.367 1.00 85.81 190 GLU A N 1
ATOM 1447 C CA . GLU A 1 190 ? 12.938 -6.466 10.740 1.00 85.81 190 GLU A CA 1
ATOM 1448 C C . GLU A 1 190 ? 13.885 -7.542 10.190 1.00 85.81 190 GLU A C 1
ATOM 1450 O O . GLU A 1 190 ? 14.685 -7.268 9.298 1.00 85.81 190 GLU A O 1
ATOM 1455 N N . GLN A 1 191 ? 13.791 -8.777 10.688 1.00 88.88 191 GLN A N 1
ATOM 1456 C CA . GLN A 1 191 ? 14.593 -9.907 10.206 1.00 88.88 191 GLN A CA 1
ATOM 1457 C C . GLN A 1 191 ? 14.047 -10.506 8.902 1.00 88.88 191 GLN A C 1
ATOM 1459 O O . GLN A 1 191 ? 14.719 -11.304 8.250 1.00 88.88 191 GLN A O 1
ATOM 1464 N N . THR A 1 192 ? 12.832 -10.126 8.513 1.00 83.19 192 THR A N 1
ATOM 1465 C CA . THR A 1 192 ? 12.136 -10.637 7.335 1.00 83.19 192 THR A CA 1
ATOM 1466 C C . THR A 1 192 ? 12.294 -9.684 6.153 1.00 83.19 192 THR A C 1
ATOM 1468 O O . THR A 1 192 ? 12.106 -8.478 6.278 1.00 83.19 192 THR A O 1
ATOM 1471 N N . LYS A 1 193 ? 12.580 -10.237 4.967 1.00 77.19 193 LYS A N 1
ATOM 1472 C CA . LYS A 1 193 ? 12.604 -9.482 3.696 1.00 77.19 193 LYS A CA 1
ATOM 1473 C C . LYS A 1 193 ? 11.262 -9.483 2.958 1.00 77.19 193 LYS A C 1
ATOM 1475 O O . LYS A 1 193 ? 11.093 -8.722 2.012 1.00 77.19 193 LYS A O 1
ATOM 1480 N N . ASN A 1 194 ? 10.332 -10.345 3.365 1.00 76.88 194 ASN A N 1
ATOM 1481 C CA . ASN A 1 194 ? 9.018 -10.507 2.755 1.00 76.88 194 ASN A CA 1
ATOM 1482 C C . ASN A 1 194 ? 7.980 -9.582 3.428 1.00 76.88 194 ASN A C 1
ATOM 1484 O O . ASN A 1 194 ? 7.602 -9.824 4.579 1.00 76.88 194 ASN A O 1
ATOM 1488 N N . PRO A 1 195 ? 7.444 -8.567 2.727 1.00 74.12 195 PRO A N 1
ATOM 1489 C CA . PRO A 1 195 ? 6.465 -7.647 3.305 1.00 74.12 195 PRO A CA 1
ATOM 1490 C C . PRO A 1 195 ? 5.206 -8.337 3.856 1.00 74.12 195 PRO A C 1
ATOM 1492 O O . PRO A 1 195 ? 4.667 -7.901 4.873 1.00 74.12 195 PRO A O 1
ATOM 1495 N N . LYS A 1 196 ? 4.739 -9.432 3.235 1.00 78.25 196 LYS A N 1
ATOM 1496 C CA . LYS A 1 196 ? 3.555 -10.176 3.707 1.00 78.25 196 LYS A CA 1
ATOM 1497 C C . LYS A 1 196 ? 3.806 -10.831 5.065 1.00 78.25 196 LYS A C 1
ATOM 1499 O O . LYS A 1 196 ? 2.946 -10.775 5.943 1.00 78.25 196 LYS A O 1
ATOM 1504 N N . GLU A 1 197 ? 4.990 -11.402 5.257 1.00 83.56 197 GLU A N 1
ATOM 1505 C CA . GLU A 1 197 ? 5.399 -12.000 6.531 1.00 83.56 197 GLU A CA 1
ATOM 1506 C C . GLU A 1 197 ? 5.598 -10.935 7.617 1.00 83.56 197 GLU A C 1
ATOM 1508 O O . GLU A 1 197 ? 5.115 -11.122 8.735 1.00 83.56 197 GLU A O 1
ATOM 1513 N N . MET A 1 198 ? 6.198 -9.781 7.289 1.00 83.12 198 MET A N 1
ATOM 1514 C CA . MET A 1 198 ? 6.322 -8.652 8.227 1.00 83.12 198 MET A CA 1
ATOM 1515 C C . MET A 1 198 ? 4.954 -8.233 8.782 1.00 83.12 198 MET A C 1
ATOM 1517 O O . MET A 1 198 ? 4.776 -8.081 9.993 1.00 83.12 198 MET A O 1
ATOM 1521 N N . LEU A 1 199 ? 3.965 -8.085 7.895 1.00 83.19 199 LEU A N 1
ATOM 1522 C CA . LEU A 1 199 ? 2.591 -7.744 8.263 1.00 83.19 199 LEU A CA 1
ATOM 1523 C C . LEU A 1 199 ? 1.935 -8.848 9.104 1.00 83.19 199 LEU A C 1
ATOM 1525 O O . LEU A 1 199 ? 1.246 -8.547 10.081 1.00 83.19 199 LEU A O 1
ATOM 1529 N N . GLY A 1 200 ? 2.163 -10.117 8.754 1.00 86.06 200 GLY A N 1
ATOM 1530 C CA . GLY A 1 200 ? 1.679 -11.273 9.511 1.00 86.06 200 GLY A CA 1
ATOM 1531 C C . GLY A 1 200 ? 2.186 -11.288 10.955 1.00 86.06 200 GLY A C 1
ATOM 1532 O O . GLY A 1 200 ? 1.392 -11.460 11.880 1.00 86.06 200 GLY A O 1
ATOM 1533 N N . ILE A 1 201 ? 3.478 -11.013 11.159 1.00 87.81 201 ILE A N 1
ATOM 1534 C CA . ILE A 1 201 ? 4.103 -10.916 12.488 1.00 87.81 201 ILE A CA 1
ATOM 1535 C C . ILE A 1 201 ? 3.439 -9.814 13.324 1.00 87.81 201 ILE A C 1
ATOM 1537 O O . ILE A 1 201 ? 3.071 -10.045 14.478 1.00 87.81 201 ILE A O 1
ATOM 1541 N N . MET A 1 202 ? 3.238 -8.627 12.745 1.00 89.12 202 MET A N 1
ATOM 1542 C CA . MET A 1 202 ? 2.624 -7.499 13.455 1.00 89.12 202 MET A CA 1
ATOM 1543 C C . MET A 1 202 ? 1.144 -7.743 13.777 1.00 89.12 202 MET A C 1
ATOM 1545 O O . MET A 1 202 ? 0.697 -7.445 14.887 1.00 89.12 202 MET A O 1
ATOM 1549 N N . ARG A 1 203 ? 0.375 -8.336 12.853 1.00 89.25 203 ARG A N 1
ATOM 1550 C CA . ARG A 1 203 ? -1.020 -8.734 13.115 1.00 89.25 203 ARG A CA 1
ATOM 1551 C C . ARG A 1 203 ? -1.108 -9.756 14.247 1.00 89.25 203 ARG A C 1
ATOM 1553 O O . ARG A 1 203 ? -1.929 -9.579 15.146 1.00 89.25 203 ARG A O 1
ATOM 1560 N N . ALA A 1 204 ? -0.248 -10.775 14.232 1.00 91.31 204 ALA A N 1
ATOM 1561 C CA . ALA A 1 204 ? -0.195 -11.787 15.284 1.00 91.31 204 ALA A CA 1
ATOM 1562 C C . ALA A 1 204 ? 0.133 -11.170 16.652 1.00 91.31 204 ALA A C 1
ATOM 1564 O O . ALA A 1 204 ? -0.474 -11.539 17.650 1.00 91.31 204 ALA A O 1
ATOM 1565 N N . ALA A 1 205 ? 1.023 -10.178 16.697 1.00 92.75 205 ALA A N 1
ATOM 1566 C CA . ALA A 1 205 ? 1.352 -9.460 17.925 1.00 92.75 205 ALA A CA 1
ATOM 1567 C C . ALA A 1 205 ? 0.162 -8.662 18.482 1.00 92.75 205 ALA A C 1
ATOM 1569 O O . ALA A 1 205 ? -0.120 -8.722 19.676 1.00 92.75 205 ALA A O 1
ATOM 1570 N N . HIS A 1 206 ? -0.583 -7.951 17.630 1.00 91.69 206 HIS A N 1
ATOM 1571 C CA . HIS A 1 206 ? -1.809 -7.273 18.062 1.00 91.69 206 HIS A CA 1
ATOM 1572 C C . HIS A 1 206 ? -2.883 -8.256 18.544 1.00 91.69 206 HIS A C 1
ATOM 1574 O O . HIS A 1 206 ? -3.579 -7.965 19.516 1.00 91.69 206 HIS A O 1
ATOM 1580 N N . GLN A 1 207 ? -3.003 -9.414 17.892 1.00 93.31 207 GLN A N 1
ATOM 1581 C CA . GLN A 1 207 ? -3.899 -10.480 18.333 1.00 93.31 207 GLN A CA 1
ATOM 1582 C C . GLN A 1 207 ? -3.467 -11.040 19.697 1.00 93.31 207 GLN A C 1
ATOM 1584 O O . GLN A 1 207 ? -4.290 -11.215 20.587 1.00 93.31 207 GLN A O 1
ATOM 1589 N N . GLU A 1 208 ? -2.166 -11.226 19.909 1.00 95.62 208 GLU A N 1
ATOM 1590 C CA . GLU A 1 208 ? -1.622 -11.655 21.194 1.00 95.62 208 GLU A CA 1
ATOM 1591 C C . GLU A 1 208 ? -1.910 -10.645 22.315 1.00 95.62 208 GLU A C 1
ATOM 1593 O O . GLU A 1 208 ? -2.277 -11.045 23.419 1.00 95.62 208 GLU A O 1
ATOM 1598 N N . VAL A 1 209 ? -1.809 -9.340 22.037 1.00 93.75 209 VAL A N 1
ATOM 1599 C CA . VAL A 1 209 ? -2.214 -8.296 22.993 1.00 93.75 209 VAL A CA 1
ATOM 1600 C C . VAL A 1 209 ? -3.694 -8.441 23.347 1.00 93.75 209 VAL A C 1
ATOM 1602 O O . VAL A 1 209 ? -4.032 -8.452 24.532 1.00 93.75 209 VAL A O 1
ATOM 1605 N N . ARG A 1 210 ? -4.565 -8.590 22.341 1.00 94.94 210 ARG A N 1
ATOM 1606 C CA . ARG A 1 210 ? -6.007 -8.777 22.547 1.00 94.94 210 ARG A CA 1
ATOM 1607 C C . ARG A 1 210 ? -6.304 -9.978 23.442 1.00 94.94 210 ARG A C 1
ATOM 1609 O O . ARG A 1 210 ? -7.089 -9.846 24.372 1.00 94.94 210 ARG A O 1
ATOM 1616 N N . ASP A 1 211 ? -5.666 -11.112 23.178 1.00 95.00 211 ASP A N 1
ATOM 1617 C CA . ASP A 1 211 ? -6.036 -12.380 23.809 1.00 95.00 211 ASP A CA 1
ATOM 1618 C C . ASP A 1 211 ? -5.348 -12.609 25.166 1.00 95.00 211 ASP A C 1
ATOM 1620 O O . ASP A 1 211 ? -5.884 -13.331 26.006 1.00 95.00 211 ASP A O 1
ATOM 1624 N N . LYS A 1 212 ? -4.165 -12.017 25.402 1.00 94.62 212 LYS A N 1
ATOM 1625 C CA . LYS A 1 212 ? -3.356 -12.275 26.613 1.00 94.62 212 LYS A CA 1
ATOM 1626 C C . LYS A 1 212 ? -3.173 -11.080 27.545 1.00 94.62 212 LYS A C 1
ATOM 1628 O O . LYS A 1 212 ? -2.772 -11.274 28.693 1.00 94.62 212 LYS A O 1
ATOM 1633 N N . VAL A 1 213 ? -3.377 -9.850 27.071 1.00 94.62 213 VAL A N 1
ATOM 1634 C CA . VAL A 1 213 ? -3.140 -8.634 27.874 1.00 94.62 213 VAL A CA 1
ATOM 1635 C C . VAL A 1 213 ? -4.445 -7.966 28.282 1.00 94.62 213 VAL A C 1
ATOM 1637 O O . VAL A 1 213 ? -4.552 -7.498 29.417 1.00 94.62 213 VAL A O 1
ATOM 1640 N N . LEU A 1 214 ? -5.415 -7.904 27.371 1.00 94.62 214 LEU A N 1
ATOM 1641 C CA . LEU A 1 214 ? -6.695 -7.247 27.613 1.00 94.62 214 LEU A CA 1
ATOM 1642 C C . LEU A 1 214 ? -7.634 -8.138 28.438 1.00 94.62 214 LEU A C 1
ATOM 1644 O O . LEU A 1 214 ? -7.622 -9.361 28.312 1.00 94.62 214 LEU A O 1
ATOM 1648 N N . THR A 1 215 ? -8.482 -7.524 29.266 1.00 95.06 215 THR A N 1
ATOM 1649 C CA . THR A 1 215 ? -9.652 -8.221 29.826 1.00 95.06 215 THR A CA 1
ATOM 1650 C C . THR A 1 215 ? -10.690 -8.471 28.732 1.00 95.06 215 THR A C 1
ATOM 1652 O O . THR A 1 215 ? -10.628 -7.869 27.658 1.00 95.06 215 THR A O 1
ATOM 1655 N N . LYS A 1 216 ? -11.691 -9.313 29.007 1.00 94.62 216 LYS A N 1
ATOM 1656 C CA . LYS A 1 216 ? -12.766 -9.599 28.048 1.00 94.62 216 LYS A CA 1
ATOM 1657 C C . LYS A 1 216 ? -13.493 -8.325 27.603 1.00 94.62 216 LYS A C 1
ATOM 1659 O O . LYS A 1 216 ? -13.674 -8.099 26.411 1.00 94.62 216 LYS A O 1
ATOM 1664 N N . GLU A 1 217 ? -13.828 -7.450 28.545 1.00 92.31 217 GLU A N 1
ATOM 1665 C CA . GLU A 1 217 ? -14.520 -6.184 28.283 1.00 92.31 217 GLU A CA 1
ATOM 1666 C C . GLU A 1 217 ? -13.636 -5.225 27.470 1.00 92.31 217 GLU A C 1
ATOM 1668 O O . GLU A 1 217 ? -14.107 -4.538 26.561 1.00 92.31 217 GLU A O 1
ATOM 1673 N N . GLN A 1 218 ? -12.332 -5.192 27.764 1.00 93.81 218 GLN A N 1
ATOM 1674 C CA . GLN A 1 218 ? -11.363 -4.405 27.002 1.00 93.81 218 GLN A CA 1
ATOM 1675 C C . GLN A 1 218 ? -11.171 -4.955 25.585 1.00 93.81 218 GLN A C 1
ATOM 1677 O O . GLN A 1 218 ? -11.041 -4.160 24.659 1.00 93.81 218 GLN A O 1
ATOM 1682 N N . ALA A 1 219 ? -11.174 -6.277 25.400 1.00 93.75 219 ALA A N 1
ATOM 1683 C CA . ALA A 1 219 ? -11.065 -6.922 24.096 1.00 93.75 219 ALA A CA 1
ATOM 1684 C C . ALA A 1 219 ? -12.304 -6.649 23.226 1.00 93.75 219 ALA A C 1
ATOM 1686 O O . ALA A 1 219 ? -12.173 -6.272 22.067 1.00 93.75 219 ALA A O 1
ATOM 1687 N N . GLU A 1 220 ? -13.510 -6.719 23.793 1.00 91.81 220 GLU A N 1
ATOM 1688 C CA . GLU A 1 220 ? -14.740 -6.348 23.078 1.00 91.81 220 GLU A CA 1
ATOM 1689 C C . GLU A 1 220 ? -14.765 -4.860 22.697 1.00 91.81 220 GLU A C 1
ATOM 1691 O O . GLU A 1 220 ? -15.242 -4.482 21.622 1.00 91.81 220 GLU A O 1
ATOM 1696 N N . ARG A 1 221 ? -14.249 -3.989 23.572 1.00 90.75 221 ARG A N 1
ATOM 1697 C CA . ARG A 1 221 ? -14.085 -2.564 23.260 1.00 90.75 221 ARG A CA 1
ATOM 1698 C C . ARG A 1 221 ? -13.010 -2.346 22.196 1.00 90.75 221 ARG A C 1
ATOM 1700 O O . ARG A 1 221 ? -13.198 -1.501 21.325 1.00 90.75 221 ARG A O 1
ATOM 1707 N N . PHE A 1 222 ? -11.913 -3.098 22.252 1.00 92.75 222 PHE A N 1
ATOM 1708 C CA . PHE A 1 222 ? -10.843 -3.065 21.261 1.00 92.75 222 PHE A CA 1
ATOM 1709 C C . PHE A 1 222 ? -11.374 -3.413 19.876 1.00 92.75 222 PHE A C 1
ATOM 1711 O O . PHE A 1 222 ? -11.129 -2.655 18.948 1.00 92.75 222 PHE A O 1
ATOM 1718 N N . ASP A 1 223 ? -12.146 -4.492 19.748 1.00 90.94 223 ASP A N 1
ATOM 1719 C CA . ASP A 1 223 ? -12.692 -4.940 18.465 1.00 90.94 223 ASP A CA 1
ATOM 1720 C C . ASP A 1 223 ? -13.642 -3.898 17.855 1.00 90.94 223 ASP A C 1
ATOM 1722 O O . ASP A 1 223 ? -13.561 -3.606 16.660 1.00 90.94 223 ASP A O 1
ATOM 1726 N N . ARG A 1 224 ? -14.488 -3.261 18.680 1.00 89.50 224 ARG A N 1
ATOM 1727 C CA . ARG A 1 224 ? -15.358 -2.155 18.241 1.00 89.50 224 ARG A CA 1
ATOM 1728 C C . ARG A 1 224 ? -14.558 -0.942 17.767 1.00 89.50 224 ARG A C 1
ATOM 1730 O O . ARG A 1 224 ? -14.802 -0.427 16.677 1.00 89.50 224 ARG A O 1
ATOM 1737 N N . LEU A 1 225 ? -13.574 -0.509 18.559 1.00 90.25 225 LEU A N 1
ATOM 1738 C CA . LEU A 1 225 ? -12.683 0.591 18.182 1.00 90.25 225 LEU A CA 1
ATOM 1739 C C . LEU A 1 225 ? -11.909 0.258 16.905 1.00 90.25 225 LEU A C 1
ATOM 1741 O O . LEU A 1 225 ? -11.809 1.099 16.021 1.00 90.25 225 LEU A O 1
ATOM 1745 N N . LEU A 1 226 ? -11.401 -0.966 16.790 1.00 90.69 226 LEU A N 1
ATOM 1746 C CA . LEU A 1 226 ? -10.644 -1.434 15.640 1.00 90.69 226 LEU A CA 1
ATOM 1747 C C . LEU A 1 226 ? -11.488 -1.399 14.366 1.00 90.69 226 LEU A C 1
ATOM 1749 O O . LEU A 1 226 ? -11.031 -0.844 13.372 1.00 90.69 226 LEU A O 1
ATOM 1753 N N . ALA A 1 227 ? -12.711 -1.934 14.392 1.00 87.56 227 ALA A N 1
ATOM 1754 C CA . ALA A 1 227 ? -13.611 -1.899 13.240 1.00 87.56 227 ALA A CA 1
ATOM 1755 C C . ALA A 1 227 ? -13.861 -0.457 12.766 1.00 87.56 227 ALA A C 1
ATOM 1757 O O . ALA A 1 227 ? -13.751 -0.157 11.576 1.00 87.56 227 ALA A O 1
ATOM 1758 N N . ARG A 1 228 ? -14.101 0.457 13.712 1.00 90.06 228 ARG A N 1
ATOM 1759 C CA . ARG A 1 228 ? -14.270 1.884 13.428 1.00 90.06 228 ARG A CA 1
ATOM 1760 C C . ARG A 1 228 ? -13.014 2.517 12.832 1.00 90.06 228 ARG A C 1
ATOM 1762 O O . ARG A 1 228 ? -13.100 3.195 11.811 1.00 90.06 228 ARG A O 1
ATOM 1769 N N . GLU A 1 229 ? -11.852 2.313 13.451 1.00 90.62 229 GLU A N 1
ATOM 1770 C CA . GLU A 1 229 ? -10.583 2.861 12.961 1.00 90.62 229 GLU A CA 1
ATOM 1771 C C . GLU A 1 229 ? -10.236 2.313 11.571 1.00 90.62 229 GLU A C 1
ATOM 1773 O O . GLU A 1 229 ? -9.791 3.079 10.721 1.00 90.62 229 GLU A O 1
ATOM 1778 N N . ILE A 1 230 ? -10.474 1.022 11.306 1.00 88.56 230 ILE A N 1
ATOM 1779 C CA . ILE A 1 230 ? -10.236 0.413 9.991 1.00 88.56 230 ILE A CA 1
ATOM 1780 C C . ILE A 1 230 ? -11.027 1.151 8.911 1.00 88.56 230 ILE A C 1
ATOM 1782 O O . ILE A 1 230 ? -10.442 1.511 7.891 1.00 88.56 230 ILE A O 1
ATOM 1786 N N . GLU A 1 231 ? -12.317 1.414 9.125 1.00 88.56 231 GLU A N 1
ATOM 1787 C CA . GLU A 1 231 ? -13.156 2.059 8.111 1.00 88.56 231 GLU A CA 1
ATOM 1788 C C . GLU A 1 231 ? -12.687 3.491 7.809 1.00 88.56 231 GLU A C 1
ATOM 1790 O O . GLU A 1 231 ? -12.496 3.868 6.650 1.00 88.56 231 GLU A O 1
ATOM 1795 N N . PHE A 1 232 ? -12.389 4.283 8.844 1.00 91.44 232 PHE A N 1
ATOM 1796 C CA . PHE A 1 232 ? -11.870 5.639 8.650 1.00 91.44 232 PHE A CA 1
ATOM 1797 C C . PHE A 1 232 ? -10.483 5.664 8.011 1.00 91.44 232 PHE A C 1
ATOM 1799 O O . PHE A 1 232 ? -10.223 6.504 7.146 1.00 91.44 232 PHE A O 1
ATOM 1806 N N . GLN A 1 233 ? -9.591 4.750 8.400 1.00 88.50 233 GLN A N 1
ATOM 1807 C CA . GLN A 1 233 ? -8.280 4.645 7.770 1.00 88.50 233 GLN A CA 1
ATOM 1808 C C . GLN A 1 233 ? -8.427 4.230 6.305 1.00 88.50 233 GLN A C 1
ATOM 1810 O O . GLN A 1 233 ? -7.838 4.874 5.444 1.00 88.50 233 GLN A O 1
ATOM 1815 N N . ARG A 1 234 ? -9.270 3.243 5.978 1.00 87.81 234 ARG A N 1
ATOM 1816 C CA . ARG A 1 234 ? -9.544 2.854 4.584 1.00 87.81 234 ARG A CA 1
ATOM 1817 C C . ARG A 1 234 ? -10.003 4.033 3.739 1.00 87.81 234 ARG A C 1
ATOM 1819 O O . ARG A 1 234 ? -9.455 4.225 2.657 1.00 87.81 234 ARG A O 1
ATOM 1826 N N . MET A 1 235 ? -10.937 4.843 4.240 1.00 91.62 235 MET A N 1
ATOM 1827 C CA . MET A 1 235 ? -11.374 6.058 3.546 1.00 91.62 235 MET A CA 1
ATOM 1828 C C . MET A 1 235 ? -10.230 7.066 3.366 1.00 91.62 235 MET A C 1
ATOM 1830 O O . MET A 1 235 ? -10.034 7.554 2.255 1.00 91.62 235 MET A O 1
ATOM 1834 N N . ARG A 1 236 ? -9.426 7.342 4.405 1.00 90.25 236 ARG A N 1
ATOM 1835 C CA . ARG A 1 236 ? -8.265 8.249 4.291 1.00 90.25 236 ARG A CA 1
ATOM 1836 C C . ARG A 1 236 ? -7.239 7.768 3.270 1.00 90.25 236 ARG A C 1
ATOM 1838 O O . ARG A 1 236 ? -6.809 8.547 2.425 1.00 90.25 236 ARG A O 1
ATOM 1845 N N . TYR A 1 237 ? -6.864 6.491 3.312 1.00 87.00 237 TYR A N 1
ATOM 1846 C CA . TYR A 1 237 ? -5.914 5.937 2.349 1.00 87.00 237 TYR A CA 1
ATOM 1847 C C . TYR A 1 237 ? -6.483 5.950 0.934 1.00 87.00 237 TYR A C 1
ATOM 1849 O O . TYR A 1 237 ? -5.774 6.341 0.013 1.00 87.00 237 TYR A O 1
ATOM 1857 N N . ALA A 1 238 ? -7.762 5.617 0.750 1.00 87.56 238 ALA A N 1
ATOM 1858 C CA . ALA A 1 238 ? -8.401 5.720 -0.557 1.00 87.56 238 ALA A CA 1
ATOM 1859 C C . ALA A 1 238 ? -8.264 7.140 -1.136 1.00 87.56 238 ALA A C 1
ATOM 1861 O O . ALA A 1 238 ? -7.898 7.291 -2.298 1.00 87.56 238 ALA A O 1
ATOM 1862 N N . LEU A 1 239 ? 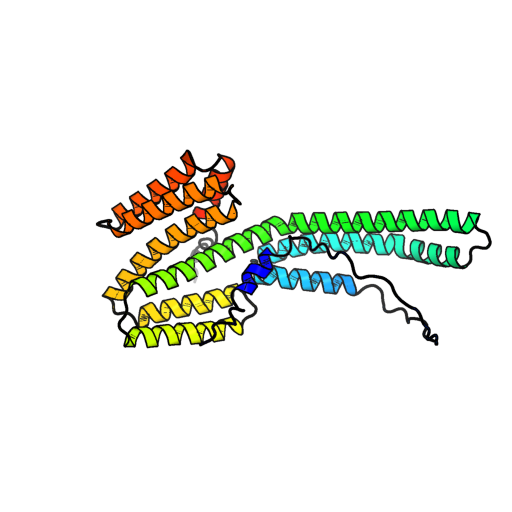-8.474 8.178 -0.316 1.00 89.94 239 LEU A N 1
ATOM 1863 C CA . LEU A 1 239 ? -8.314 9.582 -0.716 1.00 89.94 239 LEU A CA 1
ATOM 1864 C C . LEU A 1 239 ? -6.866 9.951 -1.056 1.00 89.94 239 LEU A C 1
ATOM 1866 O O . LEU A 1 239 ? -6.624 10.587 -2.080 1.00 89.94 239 LEU A O 1
ATOM 1870 N N . GLN A 1 240 ? -5.899 9.522 -0.243 1.00 84.81 240 GLN A N 1
ATOM 1871 C CA . GLN A 1 240 ? -4.475 9.793 -0.480 1.00 84.81 240 GLN A CA 1
ATOM 1872 C C . GLN A 1 240 ? -3.970 9.184 -1.794 1.00 84.81 240 GLN A C 1
ATOM 1874 O O . GLN A 1 240 ? -3.124 9.770 -2.465 1.00 84.81 240 GLN A O 1
ATOM 1879 N N . PHE A 1 241 ? -4.503 8.025 -2.181 1.00 80.56 241 PHE A N 1
ATOM 1880 C CA . PHE A 1 241 ? -4.129 7.332 -3.415 1.00 80.56 241 PHE A CA 1
ATOM 1881 C C . PHE A 1 241 ? -4.661 7.981 -4.691 1.00 80.56 241 PHE A C 1
ATOM 1883 O O . PHE A 1 241 ? -4.175 7.667 -5.774 1.00 80.56 241 PHE A O 1
ATOM 1890 N N . MET A 1 242 ? -5.650 8.864 -4.579 1.00 83.25 242 MET A N 1
ATOM 1891 C CA . MET A 1 242 ? -6.254 9.537 -5.728 1.00 83.25 242 MET A CA 1
ATOM 1892 C C . MET A 1 242 ? -5.564 10.853 -6.097 1.00 83.25 242 MET A C 1
ATOM 1894 O O . MET A 1 242 ? -6.025 11.514 -7.022 1.00 83.25 242 MET A O 1
ATOM 1898 N N . GLU A 1 243 ? -4.498 11.238 -5.381 1.00 81.94 243 GLU A N 1
ATOM 1899 C CA . GLU A 1 243 ? -3.709 12.456 -5.641 1.00 81.94 243 GLU A CA 1
ATOM 1900 C C . GLU A 1 243 ? -4.590 13.709 -5.795 1.00 81.94 243 GLU A C 1
ATOM 1902 O O . GLU A 1 243 ? -4.432 14.524 -6.703 1.00 81.94 243 GLU A O 1
ATOM 1907 N N . LEU A 1 244 ? -5.567 13.848 -4.894 1.00 89.06 244 LEU A N 1
ATOM 1908 C CA . LEU A 1 244 ? -6.547 14.928 -4.955 1.00 89.06 244 LEU A CA 1
ATOM 1909 C C . LEU A 1 244 ? -5.872 16.312 -4.841 1.00 89.06 244 LEU A C 1
ATOM 1911 O O . LEU A 1 244 ? -4.972 16.492 -4.011 1.00 89.06 244 LEU A O 1
ATOM 1915 N N . PRO A 1 245 ? -6.359 17.332 -5.576 1.00 93.31 245 PRO A N 1
ATOM 1916 C CA . PRO A 1 245 ? -6.021 18.728 -5.329 1.00 93.31 245 PRO A CA 1
ATOM 1917 C C . PRO A 1 245 ? -6.159 19.089 -3.847 1.00 93.31 245 PRO A C 1
ATOM 1919 O O . PRO A 1 245 ? -7.094 18.644 -3.175 1.00 93.31 245 PRO A O 1
ATOM 1922 N N . ARG A 1 246 ? -5.267 19.951 -3.340 1.00 91.81 246 ARG A N 1
ATOM 1923 C CA . ARG A 1 246 ? -5.197 20.303 -1.906 1.00 91.81 246 ARG A CA 1
ATOM 1924 C C . ARG A 1 246 ? -6.552 20.694 -1.312 1.00 91.81 246 ARG A C 1
ATOM 1926 O O . ARG A 1 246 ? -6.882 20.251 -0.217 1.00 91.81 246 ARG A O 1
ATOM 1933 N N . GLU A 1 247 ? -7.350 21.475 -2.036 1.00 93.38 247 GLU A N 1
ATOM 1934 C CA . GLU A 1 247 ? -8.676 21.917 -1.587 1.00 93.38 247 GLU A CA 1
ATOM 1935 C C . GLU A 1 247 ? -9.722 20.794 -1.553 1.00 93.38 247 GLU A C 1
ATOM 1937 O O . GLU A 1 247 ? -10.589 20.780 -0.679 1.00 93.38 247 GLU A O 1
ATOM 1942 N N . GLN A 1 248 ? -9.671 19.845 -2.493 1.00 92.94 248 GLN A N 1
ATOM 1943 C CA . GLN A 1 248 ? -10.529 18.656 -2.451 1.00 92.94 248 GLN A CA 1
ATOM 1944 C C . GLN A 1 248 ? -10.128 17.759 -1.278 1.00 92.94 248 GLN A C 1
ATOM 1946 O O . GLN A 1 248 ? -10.987 17.348 -0.500 1.00 92.94 248 GLN A O 1
ATOM 1951 N N . ASN A 1 249 ? -8.824 17.539 -1.085 1.00 93.19 249 ASN A N 1
ATOM 1952 C CA . ASN A 1 249 ? -8.314 16.745 0.029 1.00 93.19 249 ASN A CA 1
ATOM 1953 C C . ASN A 1 249 ? -8.683 17.356 1.394 1.00 93.19 249 ASN A C 1
ATOM 1955 O O . ASN A 1 249 ? -9.153 16.654 2.283 1.00 93.19 249 ASN A O 1
ATOM 1959 N N . ALA A 1 250 ? -8.549 18.678 1.550 1.00 94.00 250 ALA A N 1
ATOM 1960 C CA . ALA A 1 250 ? -8.926 19.374 2.780 1.00 94.00 250 ALA A CA 1
ATOM 1961 C C . ALA A 1 250 ? -10.427 19.239 3.096 1.00 94.00 250 ALA A C 1
ATOM 1963 O O . ALA A 1 250 ? -10.796 19.033 4.254 1.00 94.00 250 ALA A O 1
ATOM 1964 N N . ARG A 1 251 ? 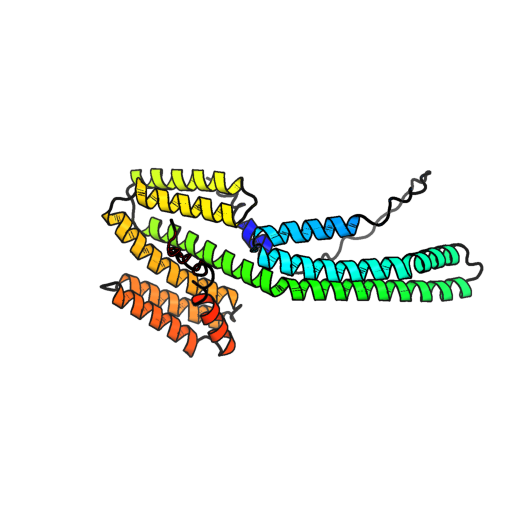-11.294 19.310 2.074 1.00 96.00 251 ARG A N 1
ATOM 1965 C CA . ARG A 1 251 ? -12.739 19.081 2.230 1.00 96.00 251 ARG A CA 1
ATOM 1966 C C . ARG A 1 251 ? -13.045 17.644 2.650 1.00 96.00 251 ARG A C 1
ATOM 1968 O O . ARG A 1 251 ? -13.793 17.451 3.604 1.00 96.00 251 ARG A O 1
ATOM 1975 N N . ALA A 1 252 ? -12.434 16.656 1.997 1.00 95.75 252 ALA A N 1
ATOM 1976 C CA . ALA A 1 252 ? -12.624 15.251 2.350 1.00 95.75 252 ALA A CA 1
ATOM 1977 C C . ALA A 1 252 ? -12.136 14.938 3.778 1.00 95.75 252 ALA A C 1
ATOM 1979 O O . ALA A 1 252 ? -12.861 14.317 4.552 1.00 95.75 252 ALA A O 1
ATOM 1980 N N . GLU A 1 253 ? -10.954 15.426 4.173 1.00 94.44 253 GLU A N 1
ATOM 1981 C CA . GLU A 1 253 ? -10.425 15.256 5.535 1.00 94.44 253 GLU A CA 1
ATOM 1982 C C . GLU A 1 253 ? -11.309 15.919 6.596 1.00 94.44 253 GLU A C 1
ATOM 1984 O O . GLU A 1 253 ? -11.468 15.376 7.692 1.00 94.44 253 GLU A O 1
ATOM 1989 N N . LYS A 1 254 ? -11.920 17.069 6.284 1.00 96.75 254 LYS A N 1
ATOM 1990 C CA . LYS A 1 254 ? -12.896 17.701 7.177 1.00 96.75 254 LYS A CA 1
ATOM 1991 C C . LYS A 1 254 ? -14.123 16.809 7.372 1.00 96.75 254 LYS A C 1
ATOM 1993 O O . LYS A 1 254 ? -14.482 16.556 8.517 1.00 96.75 254 LYS A O 1
ATOM 1998 N N . ILE A 1 255 ? -14.710 16.282 6.294 1.00 97.38 255 ILE A N 1
ATOM 1999 C CA . ILE A 1 255 ? -15.860 15.361 6.375 1.00 97.38 255 ILE A CA 1
ATOM 2000 C C . ILE A 1 255 ? -15.504 14.134 7.220 1.00 97.38 255 ILE A C 1
ATOM 2002 O O . ILE A 1 255 ? -16.250 13.769 8.127 1.00 97.38 255 ILE A O 1
ATOM 2006 N N . LEU A 1 256 ? -14.339 13.523 6.977 1.00 96.38 256 LEU A N 1
ATOM 2007 C CA . LEU A 1 256 ? -13.893 12.362 7.748 1.00 96.38 256 LEU A CA 1
ATOM 2008 C C . LEU A 1 256 ? -13.673 12.689 9.226 1.00 96.38 256 LEU A C 1
ATOM 2010 O O . LEU A 1 256 ? -14.023 11.879 10.080 1.00 96.38 256 LEU A O 1
ATOM 2014 N N . ARG A 1 257 ? -13.114 13.859 9.547 1.00 95.38 257 ARG A N 1
ATOM 2015 C CA . ARG A 1 257 ? -12.926 14.304 10.933 1.00 95.38 257 ARG A CA 1
ATOM 2016 C C . ARG A 1 257 ? -14.261 14.548 11.635 1.00 95.38 257 ARG A C 1
ATOM 2018 O O . ARG A 1 257 ? -14.444 14.057 12.744 1.00 95.38 257 ARG A O 1
ATOM 2025 N N . ASP A 1 258 ? -15.182 15.252 10.983 1.00 96.19 258 ASP A N 1
ATOM 2026 C CA . ASP A 1 258 ? -16.503 15.562 11.536 1.00 96.19 258 ASP A CA 1
ATOM 2027 C C . ASP A 1 258 ? -17.295 14.262 11.774 1.00 96.19 258 ASP A C 1
ATOM 2029 O O . ASP A 1 258 ? -17.859 14.047 12.849 1.00 96.19 258 ASP A O 1
ATOM 2033 N N . ALA A 1 259 ? -17.269 13.340 10.808 1.00 96.12 259 ALA A N 1
ATOM 2034 C CA . ALA A 1 259 ? -17.875 12.020 10.936 1.00 96.12 259 ALA A CA 1
ATOM 2035 C C . ALA A 1 259 ? -17.243 11.196 12.063 1.00 96.12 259 ALA A C 1
ATOM 2037 O O . ALA A 1 259 ? -17.960 10.571 12.840 1.00 96.12 259 ALA A O 1
ATOM 2038 N N . TYR A 1 260 ? -15.919 11.229 12.201 1.00 93.69 260 TYR A N 1
ATOM 2039 C CA . TYR A 1 260 ? -15.220 10.531 13.274 1.00 93.69 260 TYR A CA 1
ATOM 2040 C C . TYR A 1 260 ? -15.657 11.019 14.656 1.00 93.69 260 TYR A C 1
ATOM 2042 O O . TYR A 1 260 ? -16.051 10.209 15.494 1.00 93.69 260 TYR A O 1
ATOM 2050 N N . THR A 1 261 ? -15.688 12.335 14.880 1.00 93.88 261 THR A N 1
ATOM 2051 C CA . THR A 1 261 ? -16.190 12.910 16.137 1.00 93.88 261 THR A CA 1
ATOM 2052 C C . THR A 1 261 ? -17.641 12.510 16.404 1.00 93.88 261 THR A C 1
ATOM 2054 O O . THR A 1 261 ? -17.983 12.159 17.530 1.00 93.88 261 THR A O 1
ATOM 2057 N N . ARG A 1 262 ? -18.494 12.479 15.374 1.00 94.50 262 ARG A N 1
ATOM 2058 C CA . ARG A 1 262 ? -19.878 12.004 15.518 1.00 94.50 262 ARG A CA 1
ATOM 2059 C C . ARG A 1 262 ? -19.948 10.521 15.886 1.00 94.50 262 ARG A C 1
ATOM 2061 O O . ARG A 1 262 ? -20.766 10.160 16.723 1.00 94.50 262 ARG A O 1
ATOM 2068 N N . THR A 1 263 ? -19.086 9.667 15.327 1.00 93.06 263 THR A N 1
ATOM 2069 C CA . THR A 1 263 ? -19.042 8.246 15.720 1.00 93.06 263 THR A CA 1
ATOM 2070 C C . THR A 1 263 ? -18.585 8.040 17.163 1.00 93.06 263 THR A C 1
ATOM 2072 O O . THR A 1 263 ? -19.022 7.095 17.801 1.00 93.06 263 THR A O 1
ATOM 2075 N N . GLU A 1 264 ? -17.766 8.931 17.728 1.00 88.25 264 GLU A N 1
ATOM 2076 C CA . GLU A 1 264 ? -17.406 8.856 19.154 1.00 88.25 264 GLU A CA 1
ATOM 2077 C C . GLU A 1 264 ? -18.585 9.139 20.090 1.00 88.25 264 GLU A C 1
ATOM 2079 O O . GLU A 1 264 ? -18.571 8.700 21.238 1.00 88.25 264 GLU A O 1
ATOM 2084 N N . GLN A 1 265 ? -19.589 9.864 19.598 1.00 91.00 265 GLN A N 1
ATOM 2085 C CA . GLN A 1 265 ? -20.795 10.244 20.334 1.00 91.00 265 GLN A CA 1
ATOM 2086 C C . GLN A 1 265 ? -21.988 9.320 20.050 1.00 91.00 265 GLN A C 1
ATOM 2088 O O . GLN A 1 265 ? -23.044 9.486 20.661 1.00 91.00 265 GLN A O 1
ATOM 2093 N N . ALA A 1 266 ? -21.837 8.376 19.119 1.00 91.12 266 ALA A N 1
ATOM 2094 C CA . ALA A 1 266 ? -22.895 7.462 18.722 1.00 91.12 266 ALA A CA 1
ATOM 2095 C C . ALA A 1 266 ? -23.267 6.507 19.866 1.00 91.12 266 ALA A C 1
ATOM 2097 O O . ALA A 1 266 ? -22.416 6.058 20.639 1.00 91.12 266 ALA A O 1
ATOM 2098 N N . LYS A 1 267 ? -24.557 6.187 19.967 1.00 86.38 267 LYS A N 1
ATOM 2099 C CA . LYS A 1 267 ? -25.112 5.343 21.035 1.00 86.38 267 LYS A CA 1
ATOM 2100 C C . LYS A 1 267 ? -24.875 3.860 20.787 1.00 86.38 267 LYS A C 1
ATOM 2102 O O . LYS A 1 267 ? -24.774 3.087 21.738 1.00 86.38 267 LYS A O 1
ATOM 2107 N N . ASP A 1 268 ? -24.802 3.463 19.520 1.00 88.12 268 ASP A N 1
ATOM 2108 C CA . ASP A 1 268 ? -24.650 2.075 19.111 1.00 88.12 268 ASP A CA 1
ATOM 2109 C C . ASP A 1 268 ? -23.933 1.927 17.757 1.00 88.12 268 ASP A C 1
ATOM 2111 O O . ASP A 1 268 ? -23.672 2.890 17.032 1.00 88.12 268 ASP A O 1
ATOM 2115 N N . VAL A 1 269 ? -23.621 0.675 17.418 1.00 85.25 269 VAL A N 1
ATOM 2116 C CA . VAL A 1 269 ? -22.894 0.296 16.196 1.00 85.25 269 VAL A CA 1
ATOM 2117 C C . VAL A 1 269 ? -23.686 0.627 14.924 1.00 85.25 269 VAL A C 1
ATOM 2119 O O . VAL A 1 269 ? -23.095 0.873 13.869 1.00 85.25 269 VAL A O 1
ATOM 2122 N N . HIS A 1 270 ? -25.020 0.643 14.990 1.00 90.00 270 HIS A N 1
ATOM 2123 C CA . HIS A 1 270 ? -25.853 0.970 13.838 1.00 90.00 270 HIS A CA 1
ATOM 2124 C C . HIS A 1 270 ? -25.769 2.468 13.519 1.00 90.00 270 HIS A C 1
ATOM 2126 O O . HIS A 1 270 ? -25.626 2.840 12.351 1.00 90.00 270 HIS A O 1
ATOM 2132 N N . GLU A 1 271 ? -25.795 3.323 14.542 1.00 92.56 271 GLU A N 1
ATOM 2133 C CA . GLU A 1 271 ? -25.569 4.762 14.411 1.00 92.56 271 GLU A CA 1
ATOM 2134 C C . GLU A 1 271 ? -24.144 5.068 13.922 1.00 92.56 271 GLU A C 1
ATOM 2136 O O . GLU A 1 271 ? -23.988 5.835 12.968 1.00 92.56 271 GLU A O 1
ATOM 2141 N N . GLU A 1 272 ? -23.115 4.407 14.473 1.00 90.38 272 GLU A N 1
ATOM 2142 C CA . GLU A 1 272 ? -21.734 4.525 13.973 1.00 90.38 272 GLU A CA 1
ATOM 2143 C C . GLU A 1 272 ? -21.649 4.191 12.473 1.00 90.38 272 GLU A C 1
ATOM 2145 O O . GLU A 1 272 ? -21.113 4.971 11.679 1.00 90.38 272 GLU A O 1
ATOM 2150 N N . SER A 1 273 ? -22.245 3.065 12.070 1.00 90.25 273 SER A N 1
ATOM 2151 C CA . SER A 1 273 ? -22.268 2.614 10.674 1.00 90.25 273 SER A CA 1
ATOM 2152 C C . SER A 1 273 ? -23.018 3.590 9.763 1.00 90.25 273 SER A C 1
ATOM 2154 O O . SER A 1 273 ? -22.612 3.826 8.624 1.00 90.25 273 SER A O 1
ATOM 2156 N N . ALA A 1 274 ? -24.123 4.176 10.235 1.00 94.44 274 ALA A N 1
ATOM 2157 C CA . ALA A 1 274 ? -24.882 5.163 9.473 1.00 94.44 274 ALA A CA 1
ATOM 2158 C C . ALA A 1 274 ? -24.073 6.448 9.239 1.00 94.44 274 ALA A C 1
ATOM 2160 O O . ALA A 1 274 ? -24.069 6.964 8.120 1.00 94.44 274 ALA A O 1
ATOM 2161 N N . ILE A 1 275 ? -23.344 6.926 10.253 1.00 96.00 275 ILE A N 1
ATOM 2162 C CA . ILE A 1 275 ? -22.468 8.101 10.146 1.00 96.00 275 ILE A CA 1
ATOM 2163 C C . ILE A 1 275 ? -21.332 7.844 9.148 1.00 96.00 275 ILE A C 1
ATOM 2165 O O . ILE A 1 275 ? -21.072 8.687 8.290 1.00 96.00 275 ILE A O 1
ATOM 2169 N N . GLN A 1 276 ? -20.689 6.676 9.213 1.00 93.69 276 GLN A N 1
ATOM 2170 C CA . GLN A 1 276 ? -19.626 6.294 8.275 1.00 93.69 276 GLN A CA 1
ATOM 2171 C C . GLN A 1 276 ? -20.135 6.230 6.830 1.00 93.69 276 GLN A C 1
ATOM 2173 O O . GLN A 1 276 ? -19.520 6.807 5.932 1.00 93.69 276 GLN A O 1
ATOM 2178 N N . ARG A 1 277 ? -21.294 5.593 6.599 1.00 94.31 277 ARG A N 1
ATOM 2179 C CA . ARG A 1 277 ? -21.924 5.542 5.269 1.00 94.31 277 ARG A CA 1
ATOM 2180 C C . ARG A 1 277 ? -22.273 6.933 4.746 1.00 94.31 277 ARG A C 1
ATOM 2182 O O . ARG A 1 277 ? -22.014 7.212 3.579 1.00 94.31 277 ARG A O 1
ATOM 2189 N N . ALA A 1 278 ? -22.815 7.802 5.600 1.00 96.50 278 ALA A N 1
ATOM 2190 C CA . ALA A 1 278 ? -23.134 9.177 5.231 1.00 96.50 278 ALA A CA 1
ATOM 2191 C C . ALA A 1 278 ? -21.873 9.958 4.831 1.00 96.50 278 ALA A C 1
ATOM 2193 O O . ALA A 1 278 ? -21.865 10.595 3.783 1.00 96.50 278 ALA A O 1
ATOM 2194 N N . ALA A 1 279 ? -20.786 9.838 5.599 1.00 96.94 279 ALA A N 1
ATOM 2195 C CA . ALA A 1 279 ? -19.510 10.485 5.291 1.00 96.94 279 ALA A CA 1
ATOM 2196 C C . ALA A 1 279 ? -18.919 10.002 3.958 1.00 96.94 279 ALA A C 1
ATOM 2198 O O . ALA A 1 279 ? -18.513 10.809 3.120 1.00 96.94 279 ALA A O 1
ATOM 2199 N N . ARG A 1 280 ? -18.923 8.682 3.728 1.00 95.62 280 ARG A N 1
ATOM 2200 C CA . ARG A 1 280 ? -18.502 8.073 2.458 1.00 95.62 280 ARG A CA 1
ATOM 2201 C C . ARG A 1 280 ? -19.316 8.619 1.285 1.00 95.62 280 ARG A C 1
ATOM 2203 O O . ARG A 1 280 ? -18.748 8.977 0.255 1.00 95.62 280 ARG A O 1
ATOM 2210 N N . GLN A 1 281 ? -20.636 8.695 1.442 1.00 96.19 281 GLN A N 1
ATOM 2211 C CA . GLN A 1 281 ? -21.535 9.199 0.410 1.00 96.19 281 GLN A CA 1
ATOM 2212 C C . GLN A 1 281 ? -21.329 10.695 0.146 1.00 96.19 281 GLN A C 1
ATOM 2214 O O . GLN A 1 281 ? -21.301 11.105 -1.011 1.00 96.19 281 GLN A O 1
ATOM 2219 N N . GLU A 1 282 ? -21.132 11.498 1.190 1.00 97.06 282 GLU A N 1
ATOM 2220 C CA . GLU A 1 282 ? -20.874 12.933 1.070 1.00 97.06 282 GLU A CA 1
ATOM 2221 C C . GLU A 1 282 ? -19.577 13.204 0.300 1.00 97.06 282 GLU A C 1
ATOM 2223 O O . GLU A 1 282 ? -19.567 13.997 -0.640 1.00 97.06 282 GLU A O 1
ATOM 2228 N N . ILE A 1 283 ? -18.501 12.480 0.622 1.00 96.50 283 ILE A N 1
ATOM 2229 C CA . ILE A 1 283 ? -17.235 12.544 -0.121 1.00 96.50 283 ILE A CA 1
ATOM 2230 C C . ILE A 1 283 ? -17.457 12.175 -1.590 1.00 96.50 283 ILE A C 1
ATOM 2232 O O . ILE A 1 283 ? -17.033 12.903 -2.490 1.00 96.50 283 ILE A O 1
ATOM 2236 N N . ARG A 1 284 ? -18.163 11.066 -1.836 1.00 95.44 284 ARG A N 1
ATOM 2237 C CA . ARG A 1 284 ? -18.444 10.561 -3.182 1.00 95.44 284 ARG A CA 1
ATOM 2238 C C . ARG A 1 284 ? -19.232 11.555 -4.036 1.00 95.44 284 ARG A C 1
ATOM 2240 O O . ARG A 1 284 ? -18.937 11.682 -5.217 1.00 95.44 284 ARG A O 1
ATOM 2247 N N . GLN A 1 285 ? -20.252 12.195 -3.471 1.00 94.88 285 GLN A N 1
ATOM 2248 C CA . GLN A 1 285 ? -21.189 13.036 -4.223 1.00 94.88 285 GLN A CA 1
ATOM 2249 C C . GLN A 1 285 ? -20.728 14.491 -4.339 1.00 94.88 285 GLN A C 1
ATOM 2251 O O . GLN A 1 285 ? -20.986 15.122 -5.360 1.00 94.88 285 GLN A O 1
ATOM 2256 N N . ASN A 1 286 ? -20.050 15.018 -3.313 1.00 95.31 286 ASN A N 1
ATOM 2257 C CA . ASN A 1 286 ? -19.815 16.459 -3.179 1.00 95.31 286 ASN A CA 1
ATOM 2258 C C . ASN A 1 286 ? -18.337 16.866 -3.254 1.00 95.31 286 ASN A C 1
ATOM 2260 O O . ASN A 1 286 ? -18.043 18.059 -3.351 1.00 95.31 286 ASN A O 1
ATOM 2264 N N . VAL A 1 287 ? -17.396 15.915 -3.182 1.00 95.62 287 VAL A N 1
ATOM 2265 C CA . VAL A 1 287 ? -15.952 16.218 -3.207 1.00 95.62 287 VAL A CA 1
ATOM 2266 C C . VAL A 1 287 ? -15.255 15.633 -4.428 1.00 95.62 287 VAL A C 1
ATOM 2268 O O . VAL A 1 287 ? -14.431 16.317 -5.037 1.00 95.62 287 VAL A O 1
ATOM 2271 N N . LEU A 1 288 ? -15.565 14.384 -4.771 1.00 95.12 288 LEU A N 1
ATOM 2272 C CA . LEU A 1 288 ? -14.901 13.651 -5.845 1.00 95.12 288 LEU A CA 1
ATOM 2273 C C . LEU A 1 288 ? -15.578 13.881 -7.203 1.00 95.12 288 LEU A C 1
ATOM 2275 O O . LEU A 1 288 ? -16.794 14.032 -7.292 1.00 95.12 288 LEU A O 1
ATOM 2279 N N . THR A 1 289 ? -14.792 13.858 -8.281 1.00 93.94 289 THR A N 1
ATOM 2280 C CA . THR A 1 289 ? -15.328 13.734 -9.647 1.00 93.94 289 THR A CA 1
ATOM 2281 C C . THR A 1 289 ? -15.877 12.324 -9.890 1.00 93.94 289 THR A C 1
ATOM 2283 O O . THR A 1 289 ? -15.591 11.406 -9.123 1.00 93.94 289 THR A O 1
ATOM 2286 N N . GLY A 1 290 ? -16.623 12.109 -10.982 1.00 92.62 290 GLY A N 1
ATOM 2287 C CA . GLY A 1 290 ? -17.174 10.786 -11.314 1.00 92.62 290 GLY A CA 1
ATOM 2288 C C . GLY A 1 290 ? -16.114 9.676 -11.380 1.00 92.62 290 GLY A C 1
ATOM 2289 O O . GLY A 1 290 ? -16.264 8.639 -10.739 1.00 92.62 290 GLY A O 1
ATOM 2290 N N . GLU A 1 291 ? -14.993 9.921 -12.065 1.00 90.44 291 GLU A N 1
ATOM 2291 C CA . GLU A 1 291 ? -13.895 8.948 -12.167 1.00 90.44 291 GLU A CA 1
ATOM 2292 C C . GLU A 1 291 ? -13.210 8.697 -10.809 1.00 90.44 291 GLU A C 1
ATOM 2294 O O . GLU A 1 291 ? -12.894 7.559 -10.456 1.00 90.44 291 GLU A O 1
ATOM 2299 N N . GLN A 1 292 ? -13.003 9.750 -10.012 1.00 92.31 292 GLN A N 1
ATOM 2300 C CA . GLN A 1 292 ? -12.430 9.628 -8.668 1.00 92.31 292 GLN A CA 1
ATOM 2301 C C . GLN A 1 292 ? -13.371 8.862 -7.729 1.00 92.31 292 GLN A C 1
ATOM 2303 O O . GLN A 1 292 ? -12.923 7.997 -6.983 1.00 92.31 292 GLN A O 1
ATOM 2308 N N . ALA A 1 293 ? -14.677 9.120 -7.799 1.00 92.75 293 ALA A N 1
ATOM 2309 C CA . ALA A 1 293 ? -15.694 8.408 -7.036 1.00 92.75 293 ALA A CA 1
ATOM 2310 C C . ALA A 1 293 ? -15.678 6.903 -7.342 1.00 92.75 293 ALA A C 1
ATOM 2312 O O . ALA A 1 293 ? -15.723 6.089 -6.422 1.00 92.75 293 ALA A O 1
ATOM 2313 N N . GLU A 1 294 ? -15.545 6.508 -8.610 1.00 90.62 294 GLU A N 1
ATOM 2314 C CA . GLU A 1 294 ? -15.406 5.094 -8.972 1.00 90.62 294 GLU A CA 1
ATOM 2315 C C . GLU A 1 294 ? -14.117 4.467 -8.427 1.00 90.62 294 GLU A C 1
ATOM 2317 O O . GLU A 1 294 ? -14.147 3.347 -7.910 1.00 90.62 294 GLU A O 1
ATOM 2322 N N . LYS A 1 295 ? -12.981 5.175 -8.512 1.00 87.94 295 LYS A N 1
ATOM 2323 C CA . LYS A 1 295 ? -11.700 4.706 -7.952 1.00 87.94 295 LYS A CA 1
ATOM 2324 C C . LYS A 1 295 ? -11.776 4.548 -6.432 1.00 87.94 295 LYS A C 1
ATOM 2326 O O . LYS A 1 295 ? -11.329 3.528 -5.907 1.00 87.94 295 LYS A O 1
ATOM 2331 N N . PHE A 1 296 ? -12.391 5.506 -5.743 1.00 90.94 296 PHE A N 1
ATOM 2332 C CA . PHE A 1 296 ? -12.636 5.472 -4.303 1.00 90.94 296 PHE A CA 1
ATOM 2333 C C . PHE A 1 296 ? -13.469 4.249 -3.906 1.00 90.94 296 PHE A C 1
ATOM 2335 O O . PHE A 1 296 ? -13.069 3.471 -3.042 1.00 90.94 296 PHE A O 1
ATOM 2342 N N . GLU A 1 297 ? -14.582 4.009 -4.597 1.00 89.88 297 GLU A N 1
ATOM 2343 C CA . GLU A 1 297 ? -15.460 2.868 -4.333 1.00 89.88 297 GLU A CA 1
ATOM 2344 C C . GLU A 1 297 ? -14.768 1.529 -4.608 1.00 89.88 297 GLU A C 1
ATOM 2346 O O . GLU A 1 297 ? -14.853 0.614 -3.787 1.00 89.88 297 GLU A O 1
ATOM 2351 N N . LYS A 1 298 ? -14.014 1.414 -5.709 1.00 85.94 298 LYS A N 1
ATOM 2352 C CA . LYS A 1 298 ? -13.193 0.225 -6.000 1.00 85.94 298 LYS A CA 1
ATOM 2353 C C . LYS A 1 298 ? -12.145 -0.015 -4.911 1.00 85.94 298 LYS A C 1
ATOM 2355 O O . LYS A 1 298 ? -11.910 -1.162 -4.526 1.00 85.94 298 LYS A O 1
ATOM 2360 N N . PHE A 1 299 ? -11.536 1.043 -4.372 1.00 85.69 299 PHE A N 1
ATOM 2361 C CA . PHE A 1 299 ? -10.596 0.913 -3.261 1.00 85.69 299 PHE A CA 1
ATOM 2362 C C . PHE A 1 299 ? -11.287 0.429 -1.978 1.00 85.69 299 PHE A C 1
ATOM 2364 O O . PHE A 1 299 ? -10.706 -0.376 -1.255 1.00 85.69 299 PHE A O 1
ATOM 2371 N N . LEU A 1 300 ? -12.511 0.868 -1.690 1.00 85.00 300 LEU A N 1
ATOM 2372 C CA . LEU A 1 300 ? -13.218 0.470 -0.468 1.00 85.00 300 LEU A CA 1
ATOM 2373 C C . LEU A 1 300 ? -13.866 -0.922 -0.552 1.00 85.00 300 LEU A C 1
ATOM 2375 O O . LEU A 1 300 ? -13.989 -1.595 0.464 1.00 85.00 300 LEU A O 1
ATOM 2379 N N . THR A 1 301 ? -14.277 -1.368 -1.742 1.00 80.56 301 THR A N 1
ATOM 2380 C CA . THR A 1 301 ? -15.079 -2.597 -1.928 1.00 80.56 301 THR A CA 1
ATOM 2381 C C . THR A 1 301 ? -14.279 -3.860 -2.233 1.00 80.56 301 THR A C 1
ATOM 2383 O O . THR A 1 301 ? -14.834 -4.950 -2.149 1.00 80.56 301 THR A O 1
ATOM 2386 N N . ARG A 1 302 ? -12.988 -3.768 -2.583 1.00 64.94 302 ARG A N 1
ATOM 2387 C CA . ARG A 1 302 ? -12.186 -4.938 -3.001 1.00 64.94 302 ARG A CA 1
ATOM 2388 C C . ARG A 1 302 ? -11.725 -5.799 -1.810 1.00 64.94 302 ARG A C 1
ATOM 2390 O O . ARG A 1 302 ? -10.529 -6.048 -1.667 1.00 64.94 302 ARG A O 1
ATOM 2397 N N . GLU A 1 303 ? -12.657 -6.248 -0.976 1.00 47.44 303 GLU A N 1
ATOM 2398 C CA . GLU A 1 303 ? -12.500 -7.399 -0.084 1.00 47.44 303 GLU A CA 1
ATOM 2399 C C . GLU A 1 303 ? -13.444 -8.534 -0.521 1.00 47.44 303 GLU A C 1
ATOM 2401 O O . GLU A 1 303 ? -14.622 -8.319 -0.779 1.00 47.44 303 GLU A O 1
ATOM 2406 N N . VAL A 1 304 ? -12.889 -9.755 -0.552 1.00 39.00 304 VAL A N 1
ATOM 2407 C CA . VAL A 1 304 ? -13.545 -11.069 -0.734 1.00 39.00 304 VAL A CA 1
ATOM 2408 C C . VAL A 1 304 ? -13.905 -11.518 -2.161 1.00 39.00 304 VAL A C 1
ATOM 2410 O O . VAL A 1 304 ? -15.019 -11.950 -2.401 1.00 39.00 304 VAL A O 1
ATOM 2413 N N . HIS A 1 305 ? -12.958 -11.556 -3.106 1.00 30.22 305 HIS A N 1
ATOM 2414 C CA . HIS A 1 305 ? -12.985 -12.574 -4.192 1.00 30.22 305 HIS A CA 1
ATOM 2415 C C . HIS A 1 305 ? -11.726 -13.470 -4.210 1.00 30.22 305 HIS A C 1
ATOM 2417 O O . HIS A 1 305 ? -11.597 -14.339 -5.060 1.00 30.22 305 HIS A O 1
ATOM 2423 N N . GLY A 1 306 ? -10.814 -13.312 -3.241 1.00 32.59 306 GLY A N 1
ATOM 2424 C CA . GLY A 1 306 ? -9.604 -14.139 -3.106 1.00 32.59 306 GLY A CA 1
ATOM 2425 C C . GLY A 1 306 ? -9.657 -15.212 -2.010 1.00 32.59 306 GLY A C 1
ATOM 2426 O O . GLY A 1 306 ? -8.644 -15.848 -1.755 1.00 32.59 306 GLY A O 1
ATOM 2427 N N . ALA A 1 307 ? -10.799 -15.398 -1.332 1.00 31.64 307 ALA A N 1
ATOM 2428 C CA . ALA A 1 307 ? -10.931 -16.325 -0.196 1.00 31.64 307 ALA A CA 1
ATOM 2429 C C . ALA A 1 307 ? -12.119 -17.309 -0.303 1.00 31.64 307 ALA A C 1
ATOM 2431 O O . ALA A 1 307 ? -12.407 -18.014 0.658 1.00 31.64 307 ALA A O 1
ATOM 2432 N N . GLN A 1 308 ? -12.813 -17.381 -1.449 1.00 31.45 308 GLN A N 1
ATOM 2433 C CA . GLN A 1 308 ? -14.006 -18.234 -1.638 1.00 31.45 308 GLN A CA 1
ATOM 2434 C C . GLN A 1 308 ? -13.982 -19.090 -2.918 1.00 31.45 308 GLN A C 1
ATOM 2436 O O . GLN A 1 308 ? -15.017 -19.400 -3.497 1.00 31.45 308 GLN A O 1
ATOM 2441 N N . SER A 1 309 ? -12.806 -19.540 -3.345 1.00 32.53 309 SER A N 1
ATOM 2442 C CA . SER A 1 309 ? -12.689 -20.578 -4.376 1.00 32.53 309 SER A CA 1
ATOM 2443 C C . SER A 1 309 ? -11.846 -21.747 -3.875 1.00 32.53 309 SER A C 1
ATOM 2445 O O . SER A 1 309 ? -10.838 -22.113 -4.465 1.00 32.53 309 SER A O 1
ATOM 2447 N N . GLN A 1 310 ? -12.284 -22.351 -2.770 1.00 29.47 310 GLN A N 1
ATOM 2448 C CA . GLN A 1 310 ? -12.237 -23.806 -2.665 1.00 29.47 310 GLN A CA 1
ATOM 2449 C C . GLN A 1 310 ? -13.668 -24.296 -2.900 1.00 29.47 310 GLN A C 1
ATOM 2451 O O . GLN A 1 310 ? -14.531 -24.026 -2.062 1.00 29.47 310 GLN A O 1
ATOM 2456 N N . PRO A 1 311 ? -13.975 -24.976 -4.019 1.00 33.50 311 PRO A N 1
ATOM 2457 C CA . PRO A 1 311 ? -15.176 -25.786 -4.043 1.00 33.50 311 PRO A CA 1
ATOM 2458 C C . PRO A 1 311 ? -14.997 -26.837 -2.950 1.00 33.50 311 PRO A C 1
ATOM 2460 O O . PRO A 1 311 ? -14.029 -27.598 -2.970 1.00 33.50 311 PRO A O 1
ATOM 2463 N N . ALA A 1 312 ? -15.901 -26.835 -1.970 1.00 34.94 312 ALA A N 1
ATOM 2464 C CA . ALA A 1 312 ? -16.054 -27.948 -1.053 1.00 34.94 312 ALA A CA 1
ATOM 2465 C C . ALA A 1 312 ? -16.112 -29.213 -1.910 1.00 34.94 312 ALA A C 1
ATOM 2467 O O . ALA A 1 312 ? -17.040 -29.380 -2.707 1.00 34.94 312 ALA A O 1
ATOM 2468 N N . GLY A 1 313 ? -15.068 -30.038 -1.810 1.00 35.12 313 GLY A N 1
ATOM 2469 C CA . GLY A 1 313 ? -15.015 -31.327 -2.468 1.00 35.12 313 GLY A CA 1
ATOM 2470 C C . GLY A 1 313 ? -16.280 -32.072 -2.088 1.00 35.12 313 GLY A C 1
ATOM 2471 O O . GLY A 1 313 ? -16.467 -32.447 -0.930 1.00 35.12 313 GLY A O 1
ATOM 2472 N N . ARG A 1 314 ? -17.180 -32.216 -3.064 1.00 36.34 314 ARG A N 1
ATOM 2473 C CA . ARG A 1 314 ? -18.270 -33.174 -3.002 1.00 36.34 314 ARG A CA 1
ATOM 2474 C C . ARG A 1 314 ? -17.623 -34.508 -2.663 1.00 36.34 314 ARG A C 1
ATOM 2476 O O . ARG A 1 314 ? -16.854 -35.045 -3.452 1.00 36.34 314 ARG A O 1
ATOM 2483 N N . SER A 1 315 ? -17.928 -34.995 -1.468 1.00 38.47 315 SER A N 1
ATOM 2484 C CA . SER A 1 315 ? -17.868 -36.409 -1.144 1.00 38.47 315 SER A CA 1
ATOM 2485 C C . SER A 1 315 ? -18.739 -37.128 -2.172 1.00 38.47 315 SER A C 1
ATOM 2487 O O . SER A 1 315 ? -19.965 -37.167 -2.054 1.00 38.47 315 SER A O 1
ATOM 2489 N N . GLU A 1 316 ? -18.114 -37.620 -3.239 1.00 36.06 316 GLU A N 1
ATOM 2490 C CA . GLU A 1 316 ? -18.682 -38.692 -4.037 1.00 36.06 316 GLU A CA 1
ATOM 2491 C C . GLU A 1 316 ? -18.681 -39.931 -3.150 1.00 36.06 316 GLU A C 1
ATOM 2493 O O . GLU A 1 316 ? -17.695 -40.648 -2.998 1.00 36.06 316 GLU A O 1
ATOM 2498 N N . SER A 1 317 ? -19.823 -40.140 -2.506 1.00 38.56 317 SER A N 1
ATOM 2499 C CA . SER A 1 317 ? -20.204 -41.451 -2.014 1.00 38.56 317 SER A CA 1
ATOM 2500 C C . SER A 1 317 ? -20.371 -42.333 -3.250 1.00 38.56 317 SER A C 1
ATOM 2502 O O . SER A 1 317 ? -21.355 -42.207 -3.977 1.00 38.56 317 SER A O 1
ATOM 2504 N N . ALA A 1 318 ? -19.374 -43.167 -3.532 1.00 36.66 318 ALA A N 1
ATOM 2505 C CA . ALA A 1 318 ? -19.473 -44.189 -4.562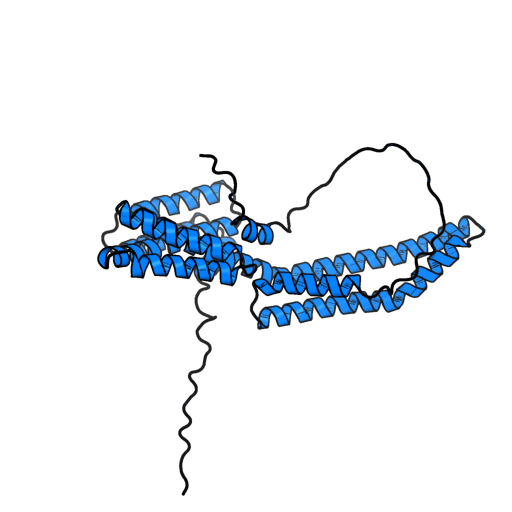 1.00 36.66 318 ALA A CA 1
ATOM 2506 C C . ALA A 1 318 ? -20.613 -45.168 -4.212 1.00 36.66 318 ALA A C 1
ATOM 2508 O O . ALA A 1 318 ? -20.697 -45.613 -3.062 1.00 36.66 318 ALA A O 1
ATOM 2509 N N . PRO A 1 319 ? -21.485 -45.539 -5.165 1.00 44.88 319 PRO A N 1
ATOM 2510 C CA . PRO A 1 319 ? -22.418 -46.631 -4.966 1.00 44.88 319 PRO A CA 1
ATOM 2511 C C . PRO A 1 319 ? -21.700 -47.966 -5.219 1.00 44.88 319 PRO A C 1
ATOM 2513 O O . PRO A 1 319 ? -21.182 -48.182 -6.306 1.00 44.88 319 PRO A O 1
ATOM 2516 N N . GLY A 1 320 ? -21.687 -48.817 -4.187 1.00 41.88 320 GLY A N 1
ATOM 2517 C CA . GLY A 1 320 ? -21.698 -50.291 -4.189 1.00 41.88 320 GLY A CA 1
ATOM 2518 C C . GLY A 1 320 ? -20.809 -51.098 -5.150 1.00 41.88 320 GLY A C 1
ATOM 2519 O O . GLY A 1 320 ? -20.859 -50.919 -6.361 1.00 41.88 320 GLY A O 1
ATOM 2520 N N . SER A 1 321 ? -20.138 -52.126 -4.614 1.00 39.69 321 SER A N 1
ATOM 2521 C CA . SER A 1 321 ? -20.331 -53.549 -4.991 1.00 39.69 321 SER A CA 1
ATOM 2522 C C . SER A 1 321 ? -19.209 -54.427 -4.420 1.00 39.69 321 SER A C 1
ATOM 2524 O O . SER A 1 321 ? -18.093 -54.397 -4.934 1.00 39.69 321 SER A O 1
ATOM 2526 N N . HIS A 1 322 ? -19.506 -55.179 -3.356 1.00 40.50 322 HIS A N 1
ATOM 2527 C CA . HIS A 1 322 ? -19.441 -56.649 -3.258 1.00 40.50 322 HIS A CA 1
ATOM 2528 C C . HIS A 1 322 ? -19.623 -57.102 -1.808 1.00 40.50 322 HIS A C 1
ATOM 2530 O O . HIS A 1 322 ? -18.983 -56.507 -0.915 1.00 40.50 322 HIS A O 1
#

Sequence (322 aa):
MRMQKASSVVALALLCGLAGGQDSGSAPPGEVDRLSAGGRPQSAPASQPWAAARDKLLEQLSLSLTPEQQAQLRQLVDAQYQAAENWIRQHQKELDDLRAQLAGAASDDQRTALGEKLAKLQAQQRELSQKLHQAIGEAIRPFVEQARQEGARAYAELVARAHALLRLNLPAEQKTRYEKILKDAGARSEQTKNPKEMLGIMRAAHQEVRDKVLTKEQAERFDRLLAREIEFQRMRYALQFMELPREQNARAEKILRDAYTRTEQAKDVHEESAIQRAARQEIRQNVLTGEQAEKFEKFLTREVHGAQSQPAGRSESAPGSH

Foldseek 3Di:
DDPDDPPQVCLLVVLVPVPDDDPPDDDDDDDDDDDDDDDDPDPDPPPPPLVVVLVVVLVVLVLQDDPVLSVQLNVQLVVLVVVLVVLCVVCVVVLVVLVVQLVVPDDPVSNVVSVVVNVVSVVVNVVSVVVSVVSSCVSCVVSSVVSSLVLLLLVLLLVLLVVLVVVLVDDPVLVVVLVVLQVVLCVVLVVDPRSVVNSVSSVVSSVCSLPPRDDPVSSVSSVLSSVLSSLLSLLLSLLVVLVDDPVLNVVLVVLSVVLSVQLVVDPDPVSNVVSSVVSLVCNLPPRDDPVSSVSSCCSNPPPPPVPPPDDPPPPPPDDDDD

pLDDT: mean 74.58, std 23.34, range [23.67, 97.38]

Secondary structure (DSSP, 8-state):
-------SSHHHHHTT-TTS-------------------------TTSHHHHHHHHHHHHHHTTS-HHHHHHHHHHHHHHHHHHHHHHHHHHHHHHHHHHHHHT--SHHHHHHHHHHHHHHHHHHHHHHHHHHHHHHHHHHHHHHHHHHHHHHHHHHHHHHHHHHHHT---HHHHHHHHHHHHHHHHHHHT---HHHHHHHHHHHHHHHHHHTS-HHHHHHHHHHHHHHHHHHHHHHHHHHTT--HHHHHHHHHHHHHHHHHHHT-SSHHHHHHHHHHHHHHHHHHTS-HHHHHHHHHHHH--SSSS---------------